Protein AF-A0A8J6HXN0-F1 (afdb_monomer_lite)

InterPro domains:
  IPR005018 DOMON domain [PF03351] (1-107)
  IPR005018 DOMON domain [PS50836] (1-107)
  IPR005018 DOMON domain [SM00664] (1-107)
  IPR045266 Copper-dependent monooxygenases, DOMON domain [cd09631] (1-123)
  IPR052126 Spindle_Organization_and_Thrombomodulin [PTHR24036] (1-308)

Organism: Tenebrio molitor (NCBI:txid7067)

Foldseek 3Di:
DKKFAACDQPFRHQALTWIWDWDDDPQDIDTWIWGANDQWWWAQQPNATHGTGGQVRRVFDGQKAWDHWDADPNDTDTDIDGDQDDPGPSDDHNDLDDKGWMWDFAADAAPVRTDADGLDTDPGTDIDRDNDPDDDDPDDDDPDDPPDPDQAFAAAEDDPQPAQEKEKAKEAQLHCNGVCRHQVGGHHRIAIQIVNGTPHHYDYDPPDHHHYQYQQADDSNDPPRWDQDWDWPPSHDPLNPDDPVVNVPIGTPDQWDADPVRDTDGPRTDWHKYWYADPPDDSSCSSVPPHSVSSSVRTDIDTDDPPPPPPDPPDD

pLDDT: mean 90.99, std 10.86, range [33.03, 98.12]

Structure (mmCIF, N/CA/C/O backbone):
data_AF-A0A8J6HXN0-F1
#
_entry.id   AF-A0A8J6HXN0-F1
#
loop_
_atom_site.group_PDB
_atom_site.id
_atom_site.type_symbol
_atom_site.label_atom_id
_atom_site.label_alt_id
_atom_site.label_comp_id
_atom_site.label_asym_id
_atom_site.label_entity_id
_atom_site.label_seq_id
_atom_site.pdbx_PDB_ins_code
_atom_site.Cartn_x
_atom_site.Cartn_y
_atom_site.Cartn_z
_atom_site.occupancy
_atom_site.B_iso_or_equiv
_atom_site.auth_seq_id
_atom_site.auth_comp_id
_atom_site.auth_asym_id
_atom_site.auth_atom_id
_atom_site.pdbx_PDB_model_num
ATOM 1 N N . MET A 1 1 ? 7.452 -9.059 -8.239 1.00 95.50 1 MET A N 1
ATOM 2 C CA . MET A 1 1 ? 8.533 -8.092 -8.530 1.00 95.50 1 MET A CA 1
ATOM 3 C C . MET A 1 1 ? 7.931 -6.992 -9.378 1.00 95.50 1 MET A C 1
ATOM 5 O O . MET A 1 1 ? 7.021 -7.289 -10.134 1.00 95.50 1 MET A O 1
ATOM 9 N N . ALA A 1 2 ? 8.393 -5.760 -9.232 1.00 97.62 2 ALA A N 1
ATOM 10 C CA . ALA A 1 2 ? 8.025 -4.651 -10.098 1.00 97.62 2 ALA A CA 1
ATOM 11 C C . ALA A 1 2 ? 9.293 -4.013 -10.669 1.00 97.62 2 ALA A C 1
ATOM 13 O O . ALA A 1 2 ? 10.293 -3.925 -9.949 1.00 97.62 2 ALA A O 1
ATOM 14 N N . PHE A 1 3 ? 9.252 -3.592 -11.928 1.00 97.31 3 PHE A N 1
ATOM 15 C CA . PHE A 1 3 ? 10.325 -2.870 -12.610 1.00 97.31 3 PHE A CA 1
ATOM 16 C C . PHE A 1 3 ? 9.718 -1.935 -13.655 1.00 97.31 3 PHE A C 1
ATOM 18 O O . PHE A 1 3 ? 8.762 -2.321 -14.320 1.00 97.31 3 PHE A O 1
ATOM 25 N N . GLY A 1 4 ? 10.284 -0.744 -13.825 1.00 96.31 4 GLY A N 1
ATOM 26 C CA . GLY A 1 4 ? 9.863 0.155 -14.894 1.00 96.31 4 GLY A CA 1
ATOM 27 C C . GLY A 1 4 ? 10.533 1.519 -14.851 1.00 96.31 4 GLY A C 1
ATOM 28 O O . GLY A 1 4 ? 11.522 1.723 -14.133 1.00 96.31 4 GLY A O 1
ATOM 29 N N . ILE A 1 5 ? 9.997 2.445 -15.643 1.00 96.50 5 ILE A N 1
ATOM 30 C CA . ILE A 1 5 ? 10.541 3.794 -15.793 1.00 96.50 5 ILE A CA 1
ATOM 31 C C . ILE A 1 5 ? 10.170 4.636 -14.574 1.00 96.50 5 ILE A C 1
ATOM 33 O O . ILE A 1 5 ? 9.059 4.580 -14.052 1.00 96.50 5 ILE A O 1
ATOM 37 N N . SER A 1 6 ? 11.134 5.414 -14.089 1.00 97.56 6 SER A N 1
ATOM 38 C CA . SER A 1 6 ? 10.914 6.361 -13.002 1.00 97.56 6 SER A CA 1
ATOM 39 C C . SER A 1 6 ? 9.827 7.384 -13.345 1.00 97.56 6 SER A C 1
ATOM 41 O O . SER A 1 6 ? 9.766 7.896 -14.456 1.00 97.56 6 SER A O 1
ATOM 43 N N . GLY A 1 7 ? 9.039 7.797 -12.354 1.00 96.94 7 GLY A N 1
ATOM 44 C CA . GLY A 1 7 ? 8.144 8.952 -12.491 1.00 96.94 7 GLY A CA 1
ATOM 45 C C . GLY A 1 7 ? 8.855 10.311 -12.504 1.00 96.94 7 GLY A C 1
ATOM 46 O O . GLY A 1 7 ? 8.210 11.349 -12.383 1.00 96.94 7 GLY A O 1
ATOM 47 N N . SER A 1 8 ? 10.187 10.325 -12.579 1.00 96.69 8 SER A N 1
ATOM 48 C CA . SER A 1 8 ? 11.012 11.526 -12.686 1.00 96.69 8 SER A CA 1
ATOM 49 C C . SER A 1 8 ? 12.198 11.279 -13.614 1.00 96.69 8 SER A C 1
ATOM 51 O O . SER A 1 8 ? 12.839 10.231 -13.564 1.00 96.69 8 SER A O 1
ATOM 53 N N . THR A 1 9 ? 12.534 12.288 -14.414 1.00 95.31 9 THR A N 1
ATOM 54 C CA . THR A 1 9 ? 13.706 12.295 -15.299 1.00 95.31 9 THR A CA 1
ATOM 55 C C . THR A 1 9 ? 15.009 12.667 -14.586 1.00 95.31 9 THR A C 1
ATOM 57 O O . THR A 1 9 ? 16.069 12.597 -15.199 1.00 95.31 9 THR A O 1
ATOM 60 N N . GLU A 1 10 ? 14.955 13.068 -13.312 1.00 96.56 10 GLU A N 1
ATOM 61 C CA . GLU A 1 10 ? 16.110 13.574 -12.549 1.00 96.56 10 GLU A CA 1
ATOM 62 C C . GLU A 1 10 ? 16.577 12.619 -11.441 1.00 96.56 10 GLU A C 1
ATOM 64 O O . GLU A 1 10 ? 17.698 12.743 -10.948 1.00 96.56 10 GLU A O 1
ATOM 69 N N . LYS A 1 11 ? 15.718 11.680 -11.029 1.00 97.25 11 LYS A N 1
ATOM 70 C CA . LYS A 1 11 ? 15.957 10.733 -9.931 1.00 97.25 11 LYS A CA 1
ATOM 71 C C . LYS A 1 11 ? 15.061 9.503 -10.058 1.00 97.25 11 LYS A C 1
ATOM 73 O O . LYS A 1 11 ? 14.045 9.548 -10.750 1.00 97.25 11 LYS A O 1
ATOM 78 N N . SER A 1 12 ? 15.375 8.423 -9.347 1.00 97.75 12 SER A N 1
ATOM 79 C CA . SER A 1 12 ? 14.494 7.255 -9.226 1.00 97.75 12 SER A CA 1
ATOM 80 C C . SER A 1 12 ? 13.313 7.573 -8.305 1.00 97.75 12 SER A C 1
ATOM 82 O O . SER A 1 12 ? 13.475 7.780 -7.102 1.00 97.75 12 SER A O 1
ATOM 84 N N . GLN A 1 13 ? 12.103 7.597 -8.862 1.00 97.12 13 GLN A N 1
ATOM 85 C CA . GLN A 1 13 ? 10.884 7.992 -8.168 1.00 97.12 13 GLN A CA 1
ATOM 86 C C . GLN A 1 13 ? 9.731 7.042 -8.490 1.00 97.12 13 GLN A C 1
ATOM 88 O O . GLN A 1 13 ? 9.408 6.805 -9.649 1.00 97.12 13 GLN A O 1
ATOM 93 N N . MET A 1 14 ? 9.087 6.528 -7.438 1.00 96.38 14 MET A N 1
ATOM 94 C CA . MET A 1 14 ? 7.928 5.642 -7.568 1.00 96.38 14 MET A CA 1
ATOM 95 C C . MET A 1 14 ? 6.664 6.383 -8.016 1.00 96.38 14 MET A C 1
ATOM 97 O O . MET A 1 14 ? 5.932 5.894 -8.865 1.00 96.38 14 MET A O 1
ATOM 101 N N . LEU A 1 15 ? 6.381 7.555 -7.452 1.00 97.19 15 LEU A N 1
ATOM 102 C CA . LEU A 1 15 ? 5.214 8.335 -7.859 1.00 97.19 15 LEU A CA 1
ATOM 103 C C . LEU A 1 15 ? 5.374 8.822 -9.306 1.00 97.19 15 LEU A C 1
ATOM 105 O O . LEU A 1 15 ? 6.384 9.455 -9.613 1.00 97.19 15 LEU A O 1
ATOM 109 N N . GLY A 1 16 ? 4.369 8.561 -10.143 1.00 96.38 16 GLY A N 1
ATOM 110 C CA . GLY A 1 16 ? 4.343 8.885 -11.571 1.00 96.38 16 GLY A CA 1
ATOM 111 C C . GLY A 1 16 ? 5.021 7.846 -12.468 1.00 96.38 16 GLY A C 1
ATOM 112 O O . GLY A 1 16 ? 5.207 8.112 -13.650 1.00 96.38 16 GLY A O 1
ATOM 113 N N . SER A 1 17 ? 5.453 6.711 -11.914 1.00 97.00 17 SER A N 1
ATOM 114 C CA . SER A 1 17 ? 6.111 5.653 -12.689 1.00 97.00 17 SER A CA 1
ATOM 115 C C . SER A 1 17 ? 5.126 4.800 -13.486 1.00 97.00 17 SER A C 1
ATOM 117 O O . SER A 1 17 ? 3.978 4.614 -13.080 1.00 97.00 17 SER A O 1
ATOM 119 N N . ASP A 1 18 ? 5.639 4.259 -14.587 1.00 96.25 18 ASP A N 1
ATOM 120 C CA . ASP A 1 18 ? 5.054 3.190 -15.399 1.00 96.25 18 ASP A CA 1
ATOM 121 C C . ASP A 1 18 ? 5.884 1.930 -15.115 1.00 96.25 18 ASP A C 1
ATOM 123 O O . ASP A 1 18 ? 7.110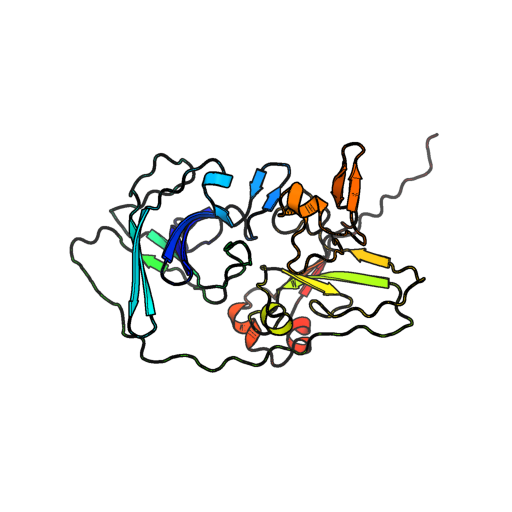 1.930 -15.302 1.00 96.25 18 ASP A O 1
ATOM 127 N N . VAL A 1 19 ? 5.245 0.895 -14.565 1.00 97.06 19 VAL A N 1
ATOM 128 C CA . VAL A 1 19 ? 5.915 -0.325 -14.117 1.00 97.06 19 VAL A CA 1
ATOM 129 C C . VAL A 1 19 ? 5.202 -1.589 -14.552 1.00 97.06 19 VAL A C 1
ATOM 131 O O . VAL A 1 19 ? 4.001 -1.753 -14.386 1.00 97.06 19 VAL A O 1
ATOM 134 N N . THR A 1 20 ? 5.991 -2.589 -14.925 1.00 97.56 20 THR A N 1
ATOM 135 C CA . THR A 1 20 ? 5.505 -3.959 -15.030 1.00 97.56 20 THR A CA 1
ATOM 136 C C . THR A 1 20 ? 5.569 -4.638 -13.667 1.00 97.56 20 THR A C 1
ATOM 138 O O . THR A 1 20 ? 6.633 -4.709 -13.039 1.00 97.56 20 THR A O 1
ATOM 141 N N . VAL A 1 21 ? 4.456 -5.223 -13.225 1.00 97.81 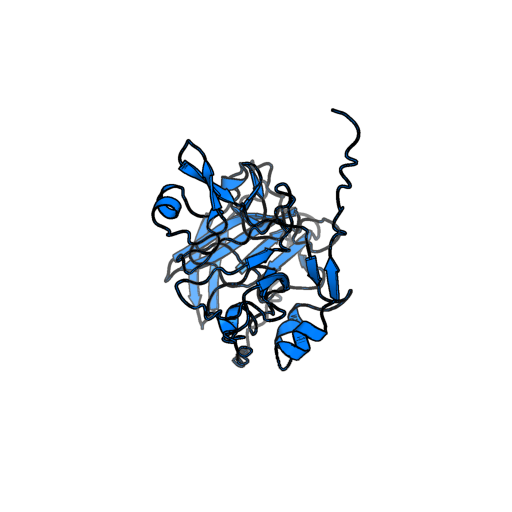21 VAL A N 1
ATOM 142 C CA . VAL A 1 21 ? 4.401 -6.126 -12.068 1.00 97.81 21 VAL A CA 1
ATOM 143 C C . VAL A 1 21 ? 4.410 -7.570 -12.559 1.00 97.81 21 VAL A C 1
ATOM 145 O O . VAL A 1 21 ? 3.467 -8.039 -13.194 1.00 97.81 21 VAL A O 1
ATOM 148 N N . ALA A 1 22 ? 5.478 -8.295 -12.226 1.00 97.31 22 ALA A N 1
ATOM 149 C CA . ALA A 1 22 ? 5.696 -9.676 -12.633 1.00 97.31 22 ALA A CA 1
ATOM 150 C C . ALA A 1 22 ? 5.729 -10.651 -11.447 1.00 97.31 22 ALA A C 1
ATOM 152 O O . ALA A 1 22 ? 6.353 -10.390 -10.406 1.00 97.31 22 ALA A O 1
ATOM 153 N N . TYR A 1 23 ? 5.075 -11.801 -11.602 1.00 96.19 23 TYR A N 1
ATOM 154 C CA . TYR A 1 23 ? 5.026 -12.865 -10.597 1.00 96.19 23 TYR A CA 1
ATOM 155 C C . TYR A 1 23 ? 4.732 -14.236 -11.219 1.00 96.19 23 TYR A C 1
ATOM 157 O O . TYR A 1 23 ? 4.282 -14.335 -12.358 1.00 96.19 23 TYR A O 1
ATOM 165 N N . LEU A 1 24 ? 4.997 -15.301 -10.457 1.00 94.44 24 LEU A N 1
ATOM 166 C CA . LEU A 1 24 ? 4.580 -16.662 -10.794 1.00 94.44 24 LEU A CA 1
ATOM 167 C C . LEU A 1 24 ? 3.370 -17.065 -9.947 1.00 94.44 24 LEU A C 1
ATOM 169 O O . LEU A 1 24 ? 3.357 -16.818 -8.739 1.00 94.44 24 LEU A O 1
ATOM 173 N N . ASP A 1 25 ? 2.408 -17.748 -10.563 1.00 92.00 25 ASP A N 1
ATOM 174 C CA . ASP A 1 25 ? 1.363 -18.507 -9.874 1.00 92.00 25 ASP A CA 1
ATOM 175 C C . ASP A 1 25 ? 1.420 -19.971 -10.330 1.00 92.00 25 ASP A C 1
ATOM 177 O O . ASP A 1 25 ? 1.088 -20.317 -11.470 1.00 92.00 25 ASP A O 1
ATOM 181 N N . GLY A 1 26 ? 1.948 -20.836 -9.462 1.00 89.50 26 GLY A N 1
ATOM 182 C CA . GLY A 1 26 ? 2.377 -22.179 -9.851 1.00 89.50 26 GLY A CA 1
ATOM 183 C C . GLY A 1 26 ? 3.462 -22.121 -10.932 1.00 89.50 26 GLY A C 1
ATOM 184 O O . GLY A 1 26 ? 4.561 -21.630 -10.684 1.00 89.50 26 GLY A O 1
ATOM 185 N N . TYR A 1 27 ? 3.143 -22.614 -12.132 1.00 89.00 27 TYR A N 1
ATOM 186 C CA . TYR A 1 27 ? 4.028 -22.583 -13.308 1.00 89.00 27 TYR A CA 1
ATOM 187 C C . TYR A 1 27 ? 3.702 -21.451 -14.290 1.00 89.00 27 TYR A C 1
ATOM 189 O O . TYR A 1 27 ? 4.408 -21.274 -15.280 1.00 89.00 27 TYR A O 1
ATOM 197 N N . ARG A 1 28 ? 2.615 -20.706 -14.062 1.00 93.88 28 ARG A N 1
ATOM 198 C CA . ARG A 1 28 ? 2.202 -19.619 -14.952 1.00 93.88 28 ARG A CA 1
ATOM 199 C C . ARG A 1 28 ? 2.915 -18.339 -14.549 1.00 93.88 28 ARG A C 1
ATOM 201 O O . ARG A 1 28 ? 2.875 -17.959 -13.381 1.00 93.88 28 ARG A O 1
ATOM 208 N N . GLY A 1 29 ? 3.547 -17.682 -15.515 1.00 95.62 29 GLY A N 1
ATOM 209 C CA . GLY A 1 29 ? 4.076 -16.337 -15.334 1.00 95.62 29 GLY A CA 1
ATOM 210 C C . GLY A 1 29 ? 3.064 -15.280 -15.721 1.00 95.62 29 GLY A C 1
ATOM 211 O O . GLY A 1 29 ? 2.291 -15.457 -16.661 1.00 95.62 29 GLY A O 1
ATOM 212 N N . PHE A 1 30 ? 3.114 -14.181 -14.987 1.00 96.94 30 PHE A N 1
ATOM 213 C CA . PHE A 1 30 ? 2.347 -12.974 -15.225 1.00 96.94 30 PHE A CA 1
ATOM 214 C C . PHE A 1 30 ? 3.318 -11.803 -15.276 1.00 96.94 30 PHE A C 1
ATOM 216 O O . PHE A 1 30 ? 4.297 -11.774 -14.526 1.00 96.94 30 PHE A O 1
ATOM 223 N N . ALA A 1 31 ? 3.037 -10.860 -16.163 1.00 97.50 31 ALA A N 1
ATOM 224 C CA . ALA A 1 31 ? 3.722 -9.587 -16.296 1.00 97.50 31 ALA A CA 1
ATOM 225 C C . ALA A 1 31 ? 2.666 -8.606 -16.801 1.00 97.50 31 ALA A C 1
ATOM 227 O O . ALA A 1 31 ? 2.297 -8.681 -17.968 1.00 97.50 31 ALA A O 1
ATOM 228 N N . SER A 1 32 ? 2.133 -7.791 -15.897 1.00 96.75 32 SER A N 1
ATOM 229 C CA . SER A 1 32 ? 1.049 -6.853 -16.198 1.00 96.75 32 SER A CA 1
ATOM 230 C C . SER A 1 32 ? 1.507 -5.427 -15.990 1.00 96.75 32 SER A C 1
ATOM 232 O O . SER A 1 32 ? 2.320 -5.167 -15.099 1.00 96.75 32 SER A O 1
ATOM 234 N N . ASP A 1 33 ? 0.973 -4.536 -16.812 1.00 96.25 33 ASP A N 1
ATOM 235 C CA . ASP A 1 33 ? 1.283 -3.110 -16.799 1.00 96.25 33 ASP A CA 1
ATOM 236 C C . ASP A 1 33 ? 0.514 -2.345 -15.721 1.00 96.25 33 ASP A C 1
ATOM 238 O O . ASP A 1 33 ? -0.665 -2.619 -15.454 1.00 96.25 33 ASP A O 1
ATOM 242 N N . TYR A 1 34 ? 1.226 -1.457 -15.030 1.00 97.31 34 TYR A N 1
ATOM 243 C CA . TYR A 1 34 ? 0.720 -0.680 -13.908 1.00 97.31 34 TYR A CA 1
ATOM 244 C C . TYR A 1 34 ? 1.228 0.763 -13.941 1.00 97.31 34 TYR A C 1
ATOM 246 O O . TYR A 1 34 ? 2.432 1.024 -13.907 1.00 97.31 34 TYR A O 1
ATOM 254 N N . ASN A 1 35 ? 0.297 1.694 -13.771 1.00 95.88 35 ASN A N 1
ATOM 255 C CA . ASN A 1 35 ? 0.559 3.100 -13.524 1.00 95.88 35 ASN A CA 1
ATOM 256 C C . ASN A 1 35 ? 0.530 3.420 -12.020 1.00 95.88 35 ASN A C 1
ATOM 258 O O . ASN A 1 35 ? -0.360 2.990 -11.270 1.00 95.88 35 ASN A O 1
ATOM 262 N N . VAL A 1 36 ? 1.493 4.222 -11.562 1.00 96.75 36 VAL A N 1
ATOM 263 C CA . VAL A 1 36 ? 1.605 4.648 -10.164 1.00 96.75 36 VAL A CA 1
ATOM 264 C C . VAL A 1 36 ? 1.212 6.113 -9.996 1.00 96.75 36 VAL A C 1
ATOM 266 O O . VAL A 1 36 ? 2.035 7.024 -10.067 1.00 96.75 36 VAL A O 1
ATOM 269 N N . THR A 1 37 ? -0.051 6.346 -9.651 1.00 95.44 37 THR A N 1
ATOM 270 C CA . THR A 1 37 ? -0.622 7.694 -9.467 1.00 95.44 37 THR A CA 1
ATOM 271 C C . THR A 1 37 ? -0.654 8.165 -8.009 1.00 95.44 37 THR A C 1
ATOM 273 O O . THR A 1 37 ? -0.849 9.353 -7.752 1.00 95.44 37 THR A O 1
ATOM 276 N N . ALA A 1 38 ? -0.470 7.256 -7.044 1.00 95.56 38 ALA A N 1
ATOM 277 C CA . ALA A 1 38 ? -0.346 7.555 -5.613 1.00 95.56 38 ALA A CA 1
ATOM 278 C C . ALA A 1 38 ? 0.393 6.423 -4.869 1.00 95.56 38 ALA A C 1
ATOM 280 O O . ALA A 1 38 ? 0.457 5.290 -5.349 1.00 95.56 38 ALA A O 1
ATOM 281 N N . LEU A 1 39 ? 0.928 6.699 -3.674 1.00 94.69 39 LEU A N 1
ATOM 282 C CA . LEU A 1 39 ? 1.727 5.751 -2.875 1.00 94.69 39 LEU A CA 1
ATOM 283 C C . LEU A 1 39 ? 0.866 4.840 -1.978 1.00 94.69 39 LEU A C 1
ATOM 285 O O . LEU A 1 39 ? 1.108 4.671 -0.778 1.00 94.69 39 LEU A O 1
ATOM 289 N N . THR A 1 40 ? -0.153 4.235 -2.580 1.00 93.94 40 THR A N 1
ATOM 290 C CA . THR A 1 40 ? -1.139 3.354 -1.941 1.00 93.94 40 THR A CA 1
ATOM 291 C C . THR A 1 40 ? -1.552 2.249 -2.926 1.00 93.94 40 THR A C 1
ATOM 293 O O . THR A 1 40 ? -1.419 2.460 -4.136 1.00 93.94 40 THR A O 1
ATOM 296 N N . PRO A 1 41 ? -2.024 1.067 -2.477 1.00 94.06 41 PRO A N 1
ATOM 297 C CA . PRO A 1 41 ? -2.634 0.088 -3.382 1.00 94.06 41 PRO A CA 1
ATOM 298 C C . PRO A 1 41 ? -3.766 0.707 -4.212 1.00 94.06 41 PRO A C 1
ATOM 300 O O . PRO A 1 41 ? -4.330 1.724 -3.813 1.00 94.06 41 PRO A O 1
ATOM 303 N N . CYS A 1 42 ? -4.121 0.097 -5.344 1.00 94.50 42 CYS A N 1
ATOM 304 C CA . CYS A 1 42 ? -5.186 0.631 -6.188 1.00 94.50 42 CYS A CA 1
ATOM 305 C C . CYS A 1 42 ? -6.512 0.762 -5.417 1.00 94.50 42 CYS A C 1
ATOM 307 O O . CYS A 1 42 ? -7.049 -0.216 -4.888 1.00 94.50 42 CYS A O 1
ATOM 309 N N . VAL A 1 43 ? -7.040 1.984 -5.351 1.00 92.69 43 VAL A N 1
ATOM 310 C CA . VAL A 1 43 ? -8.283 2.327 -4.651 1.00 92.69 43 VAL A CA 1
ATOM 311 C C . VAL A 1 43 ? -9.143 3.251 -5.503 1.00 92.69 43 VAL A C 1
ATOM 313 O O . VAL A 1 43 ? -8.642 4.002 -6.340 1.00 92.69 43 VAL A O 1
ATOM 316 N N . ARG A 1 44 ? -10.459 3.232 -5.267 1.00 92.06 44 ARG A N 1
ATOM 317 C CA . ARG A 1 44 ? -11.399 4.123 -5.951 1.00 92.06 44 ARG A CA 1
ATOM 318 C C . ARG A 1 44 ? -11.611 5.406 -5.149 1.00 92.06 44 ARG A C 1
ATOM 320 O O . ARG A 1 44 ? -12.293 5.406 -4.129 1.00 92.06 44 ARG A O 1
ATOM 327 N N . VAL A 1 45 ? -11.098 6.517 -5.659 1.00 91.56 45 VAL A N 1
ATOM 328 C CA . VAL A 1 45 ? -11.276 7.867 -5.118 1.00 91.56 45 VAL A CA 1
ATOM 329 C C . VAL A 1 45 ? -12.333 8.586 -5.947 1.00 91.56 45 VAL A C 1
ATOM 331 O O . VAL A 1 45 ? -12.094 8.949 -7.095 1.00 91.56 45 VAL A O 1
ATOM 334 N N . LEU A 1 46 ? -13.529 8.763 -5.379 1.00 88.56 46 LEU A N 1
ATOM 335 C CA . LEU A 1 46 ? -14.651 9.477 -6.014 1.00 88.56 46 LEU A CA 1
ATOM 336 C C . LEU A 1 46 ? -14.982 9.008 -7.444 1.00 88.56 46 LEU A C 1
ATOM 338 O O . LEU A 1 46 ? -15.343 9.798 -8.310 1.00 88.56 46 LEU A O 1
ATOM 342 N N . GLY A 1 47 ? -14.882 7.699 -7.680 1.00 88.31 47 GLY A N 1
ATOM 343 C CA . GLY A 1 47 ? -15.192 7.082 -8.973 1.00 88.31 47 GLY A CA 1
ATOM 344 C C . GLY A 1 47 ? -13.998 6.932 -9.915 1.00 88.31 47 GLY A C 1
ATOM 345 O O . GLY A 1 47 ? -14.158 6.315 -10.959 1.00 88.31 47 GLY A O 1
ATOM 346 N N . GLN A 1 48 ? -12.816 7.421 -9.540 1.00 92.69 48 GLN A N 1
ATOM 347 C CA . GLN A 1 48 ? -11.579 7.246 -10.301 1.00 92.69 48 GLN A CA 1
ATOM 348 C C . GLN A 1 48 ? -10.614 6.327 -9.558 1.00 92.69 48 GLN A C 1
ATOM 350 O O . GLN A 1 48 ? -10.506 6.403 -8.334 1.00 92.69 48 GLN A O 1
ATOM 355 N N . TYR A 1 49 ? -9.901 5.474 -10.284 1.00 95.12 49 TYR A N 1
ATOM 356 C CA . TYR A 1 49 ? -8.840 4.663 -9.701 1.00 95.12 49 TYR A CA 1
ATOM 357 C C . TYR A 1 49 ? -7.588 5.512 -9.467 1.00 95.12 49 TYR A C 1
ATOM 359 O O . TYR A 1 49 ? -7.186 6.297 -10.324 1.00 95.12 49 TYR A O 1
ATOM 367 N N . LYS A 1 50 ? -7.003 5.385 -8.274 1.00 95.62 50 LYS A N 1
ATOM 368 C CA . LYS A 1 50 ? -5.742 6.019 -7.874 1.00 95.62 50 LYS A CA 1
ATOM 369 C C . LYS A 1 50 ? -4.897 5.040 -7.066 1.00 95.62 50 LYS A C 1
ATOM 371 O O . LYS A 1 50 ? -5.440 4.156 -6.407 1.00 95.62 50 LYS A O 1
ATOM 376 N N . GLY A 1 51 ? -3.583 5.238 -7.065 1.00 95.44 51 GLY A N 1
ATOM 377 C CA . GLY A 1 51 ? -2.628 4.345 -6.407 1.00 95.44 51 GLY A CA 1
ATOM 378 C C . GLY A 1 51 ? -1.741 3.626 -7.412 1.00 95.44 51 GLY A C 1
ATOM 379 O O . GLY A 1 51 ? -1.472 4.150 -8.490 1.00 95.44 51 GLY A O 1
ATOM 380 N N . VAL A 1 52 ? -1.294 2.431 -7.039 1.00 97.00 52 VAL A N 1
ATOM 381 C CA . VAL A 1 52 ? -0.597 1.481 -7.917 1.00 97.00 52 VAL A CA 1
ATOM 382 C C . VAL A 1 52 ? -1.652 0.622 -8.611 1.00 97.00 52 VAL A C 1
ATOM 384 O O . VAL A 1 52 ? -2.103 -0.374 -8.042 1.00 97.00 52 VAL A O 1
ATOM 387 N N . CYS A 1 53 ? -2.087 1.036 -9.797 1.00 96.31 53 CYS A N 1
ATOM 388 C CA . CYS A 1 53 ? -3.227 0.458 -10.510 1.00 96.31 53 CYS A CA 1
ATOM 389 C C . CYS A 1 53 ? -2.797 -0.175 -11.826 1.00 96.31 53 CYS A C 1
ATOM 391 O O . CYS A 1 53 ? -1.892 0.336 -12.466 1.00 96.31 53 CYS A O 1
ATOM 393 N N . LYS A 1 54 ? -3.475 -1.251 -12.237 1.00 96.69 54 LYS A N 1
ATOM 394 C CA . LYS A 1 54 ? -3.357 -1.760 -13.609 1.00 96.69 54 LYS A CA 1
ATOM 395 C C . LYS A 1 54 ? -3.794 -0.682 -14.595 1.00 96.69 54 LYS A C 1
ATOM 397 O O . LYS A 1 54 ? -4.763 0.025 -14.300 1.00 96.69 54 LYS A O 1
ATOM 402 N N . ASP A 1 55 ? -3.171 -0.624 -15.763 1.00 94.75 55 ASP A N 1
ATOM 403 C CA . ASP A 1 55 ? -3.450 0.439 -16.741 1.00 94.75 55 ASP A CA 1
ATOM 404 C C . ASP A 1 55 ? -4.897 0.433 -17.227 1.00 94.75 55 ASP A C 1
ATOM 406 O O . ASP A 1 55 ? -5.549 1.478 -17.268 1.00 94.75 55 ASP A O 1
ATOM 410 N N . GLU A 1 56 ? -5.474 -0.753 -17.419 1.00 94.19 56 GLU A N 1
ATOM 411 C CA . GLU A 1 56 ? -6.889 -0.931 -17.770 1.00 94.19 56 GLU A CA 1
ATOM 412 C C . GLU A 1 56 ? -7.855 -0.228 -16.795 1.00 94.19 56 GLU A C 1
ATOM 414 O O . GLU A 1 56 ? -8.929 0.229 -17.191 1.00 94.19 56 GLU A O 1
ATOM 419 N N . LEU A 1 57 ? -7.488 -0.105 -15.512 1.00 93.75 57 LEU A N 1
ATOM 420 C CA . LEU A 1 57 ? -8.322 0.551 -14.498 1.00 93.75 57 LEU A CA 1
ATOM 421 C C . LEU A 1 57 ? -8.228 2.080 -14.550 1.00 93.75 57 LEU A C 1
ATOM 423 O O . LEU A 1 57 ? -9.124 2.766 -14.056 1.00 93.75 57 LEU A O 1
ATOM 427 N N . VAL A 1 58 ? -7.162 2.624 -15.135 1.00 92.31 58 VAL A N 1
ATOM 428 C CA . VAL A 1 58 ? -6.936 4.071 -15.271 1.00 92.31 58 VAL A CA 1
ATOM 429 C C . VAL A 1 58 ? -7.159 4.575 -16.701 1.00 92.31 58 VAL A C 1
ATOM 431 O O . VAL A 1 58 ? -6.866 5.730 -16.996 1.00 92.31 58 VAL A O 1
ATOM 434 N N . GLY A 1 59 ? -7.771 3.749 -17.557 1.00 88.75 59 GLY A N 1
ATOM 435 C CA . GLY A 1 59 ? -8.138 4.097 -18.934 1.00 88.75 59 GLY A CA 1
ATOM 436 C C . GLY A 1 59 ? -7.075 3.762 -19.982 1.00 88.75 59 GLY A C 1
ATOM 437 O O . GLY A 1 59 ? -7.238 4.148 -21.138 1.00 88.75 59 GLY A O 1
ATOM 438 N N . GLY A 1 60 ? -6.025 3.057 -19.569 1.00 91.44 60 GLY A N 1
ATOM 439 C CA . GLY A 1 60 ? -4.957 2.538 -20.407 1.00 91.44 60 GLY A CA 1
ATOM 440 C C . GLY A 1 60 ? -5.188 1.101 -20.887 1.00 91.44 60 GLY A C 1
ATOM 441 O O . GLY A 1 60 ? -6.309 0.582 -20.848 1.00 91.44 60 GLY A O 1
ATOM 442 N N . GLN A 1 61 ? -4.128 0.448 -21.353 1.00 92.31 61 GLN A N 1
ATOM 443 C CA . GLN A 1 61 ? -4.105 -0.928 -21.852 1.00 92.31 61 GLN A CA 1
ATOM 444 C C . GLN A 1 61 ? -2.883 -1.662 -21.302 1.00 92.31 61 GLN A C 1
ATOM 446 O O . GLN A 1 61 ? -1.803 -1.095 -21.250 1.00 92.31 61 GLN A O 1
ATOM 451 N N . ASP A 1 62 ? -3.020 -2.948 -20.968 1.00 93.25 62 ASP A N 1
ATOM 452 C CA . ASP A 1 62 ? -1.851 -3.762 -20.609 1.00 93.25 62 ASP A CA 1
ATOM 453 C C . ASP A 1 62 ? -0.941 -3.931 -21.842 1.00 93.25 62 ASP A C 1
ATOM 455 O O . ASP A 1 62 ? -1.246 -4.701 -22.761 1.00 93.25 62 ASP A O 1
ATOM 459 N N . SER A 1 63 ? 0.166 -3.180 -21.892 1.00 89.88 63 SER A N 1
ATOM 460 C CA . SER A 1 63 ? 1.093 -3.183 -23.032 1.00 89.88 63 SER A CA 1
ATOM 461 C C . SER A 1 63 ? 2.104 -4.341 -22.982 1.00 89.88 63 SER A C 1
ATOM 463 O O . SER A 1 63 ? 2.871 -4.565 -23.932 1.00 89.88 63 SER A O 1
ATOM 465 N N . ASN A 1 64 ? 2.086 -5.125 -21.899 1.00 94.62 64 ASN A N 1
ATOM 466 C CA . ASN A 1 64 ? 2.998 -6.235 -21.681 1.00 94.62 64 ASN A CA 1
ATOM 467 C C . ASN A 1 64 ? 2.470 -7.536 -22.300 1.00 94.62 64 ASN A C 1
ATOM 469 O O . ASN A 1 64 ? 1.311 -7.923 -22.178 1.00 94.62 64 ASN A O 1
ATOM 473 N N . GLN A 1 65 ? 3.363 -8.274 -22.953 1.00 94.38 65 GLN A N 1
ATOM 474 C CA . GLN A 1 65 ? 3.075 -9.582 -23.531 1.00 94.38 65 GLN A CA 1
ATOM 475 C C . GLN A 1 65 ? 3.998 -10.625 -22.912 1.00 94.38 65 GLN A C 1
ATOM 477 O O . GLN A 1 65 ? 5.209 -10.633 -23.154 1.00 94.38 65 GLN A O 1
ATOM 482 N N . MET A 1 66 ? 3.418 -11.528 -22.122 1.00 95.25 66 MET A N 1
ATOM 483 C CA . MET A 1 66 ? 4.149 -12.633 -21.505 1.00 95.25 66 MET A CA 1
ATOM 484 C C . MET A 1 66 ? 4.767 -13.536 -22.584 1.00 95.25 66 MET A C 1
ATOM 486 O O . MET A 1 66 ? 4.084 -13.939 -23.526 1.00 95.25 66 MET A O 1
ATOM 490 N N . HIS A 1 67 ? 6.049 -13.874 -22.439 1.00 95.00 67 HIS A N 1
ATOM 491 C CA . HIS A 1 67 ? 6.758 -14.781 -23.335 1.00 95.00 67 HIS A CA 1
ATOM 492 C C . HIS A 1 67 ? 7.049 -16.142 -22.688 1.00 95.00 67 HIS A C 1
ATOM 494 O O . HIS A 1 67 ? 6.482 -17.151 -23.106 1.00 95.00 67 HIS A O 1
ATOM 500 N N . THR A 1 68 ? 7.893 -16.192 -21.654 1.00 95.62 68 THR A N 1
ATOM 501 C CA . THR A 1 68 ? 8.236 -17.433 -20.941 1.00 95.62 68 THR A CA 1
ATOM 502 C C . THR A 1 68 ? 8.286 -17.222 -19.433 1.00 95.62 68 THR A C 1
ATOM 504 O O . THR A 1 68 ? 8.553 -16.132 -18.931 1.00 95.62 68 THR A O 1
ATOM 507 N N . ALA A 1 69 ? 8.026 -18.301 -18.702 1.00 96.19 69 ALA A N 1
ATOM 508 C CA . ALA A 1 69 ? 8.097 -18.338 -17.255 1.00 96.19 69 ALA A CA 1
ATOM 509 C C . ALA A 1 69 ? 8.726 -19.664 -16.840 1.00 96.19 69 ALA A C 1
ATOM 511 O O . ALA A 1 69 ? 8.235 -20.732 -17.207 1.00 96.19 69 ALA A O 1
ATOM 512 N N . SER A 1 70 ? 9.830 -19.605 -16.111 1.00 94.38 70 SER A N 1
ATOM 513 C CA . SER A 1 70 ? 10.541 -20.793 -15.657 1.00 94.38 70 SER A CA 1
ATOM 514 C C . SER A 1 70 ? 11.104 -20.587 -14.260 1.00 94.38 70 SER A C 1
ATOM 516 O O . SER A 1 70 ? 11.201 -19.471 -13.742 1.00 94.38 70 SER A O 1
ATOM 518 N N . ARG A 1 71 ? 11.455 -21.701 -13.625 1.00 91.00 71 ARG A N 1
ATOM 519 C CA . ARG A 1 71 ? 12.196 -21.700 -12.374 1.00 91.00 71 ARG A CA 1
ATOM 520 C C . ARG A 1 71 ? 13.443 -22.540 -12.560 1.00 91.00 71 ARG A C 1
ATOM 522 O O . ARG A 1 71 ? 13.328 -23.735 -12.813 1.00 91.00 71 ARG A O 1
ATOM 529 N N . ASP A 1 72 ? 14.602 -21.916 -12.415 1.00 89.25 72 ASP A N 1
ATOM 530 C CA . ASP A 1 72 ? 15.897 -22.576 -12.530 1.00 89.25 72 ASP A CA 1
ATOM 531 C C . ASP A 1 72 ? 16.744 -22.287 -11.291 1.00 89.25 72 ASP A C 1
ATOM 533 O O . ASP A 1 72 ? 16.831 -21.144 -10.846 1.00 89.25 72 ASP A O 1
ATOM 537 N N . ASN A 1 73 ? 17.323 -23.329 -10.692 1.00 86.00 73 ASN A N 1
ATOM 538 C CA . ASN A 1 73 ? 18.181 -23.222 -9.504 1.00 86.00 73 ASN A CA 1
ATOM 539 C C . ASN A 1 73 ? 17.591 -22.362 -8.364 1.00 86.00 73 ASN A C 1
ATOM 541 O O . ASN A 1 73 ? 18.288 -21.621 -7.675 1.00 86.00 73 ASN A O 1
ATOM 545 N N . GLY A 1 74 ? 16.270 -22.444 -8.167 1.00 84.31 74 GLY A N 1
ATOM 546 C CA . GLY A 1 74 ? 15.549 -21.677 -7.147 1.00 84.31 74 GLY A CA 1
ATOM 547 C C . GLY A 1 74 ? 15.190 -20.239 -7.541 1.00 84.31 74 GLY A C 1
ATOM 548 O O . GLY A 1 74 ? 14.426 -19.611 -6.807 1.00 84.31 74 GLY A O 1
ATOM 549 N N . ILE A 1 75 ? 15.644 -19.756 -8.699 1.00 87.19 75 ILE A N 1
ATOM 550 C CA . ILE A 1 75 ? 15.380 -18.423 -9.249 1.00 87.19 75 ILE A CA 1
ATOM 551 C C . ILE A 1 75 ? 14.179 -18.491 -10.189 1.00 87.19 75 ILE A C 1
ATOM 553 O O . ILE A 1 75 ? 14.106 -19.346 -11.068 1.00 87.19 75 ILE A O 1
ATOM 557 N N . ASN A 1 76 ? 13.235 -17.570 -10.011 1.00 91.00 76 ASN A N 1
ATOM 558 C CA . ASN A 1 76 ? 12.120 -17.401 -10.935 1.00 91.00 76 ASN A CA 1
ATOM 559 C C . ASN A 1 76 ? 12.552 -16.474 -12.073 1.00 91.00 76 ASN A C 1
ATOM 561 O O . ASN A 1 76 ? 13.011 -15.361 -11.813 1.00 91.00 76 ASN A O 1
ATOM 565 N N . ILE A 1 77 ? 12.380 -16.924 -13.312 1.00 92.88 77 ILE A N 1
ATOM 566 C CA . ILE A 1 77 ? 12.730 -16.187 -14.524 1.00 92.88 77 ILE A CA 1
ATOM 567 C C . ILE A 1 77 ? 11.436 -15.950 -15.298 1.00 92.88 77 ILE A C 1
ATOM 569 O O . ILE A 1 77 ? 10.739 -16.896 -15.662 1.00 92.88 77 ILE A O 1
ATOM 573 N N . ILE A 1 78 ? 11.101 -14.681 -15.519 1.00 96.06 78 ILE A N 1
ATOM 574 C CA . ILE A 1 78 ? 9.936 -14.265 -16.300 1.00 96.06 78 ILE A CA 1
ATOM 575 C C . ILE A 1 78 ? 10.453 -13.396 -17.437 1.00 96.06 78 ILE A C 1
ATOM 577 O O . ILE A 1 78 ? 11.112 -12.384 -17.200 1.00 96.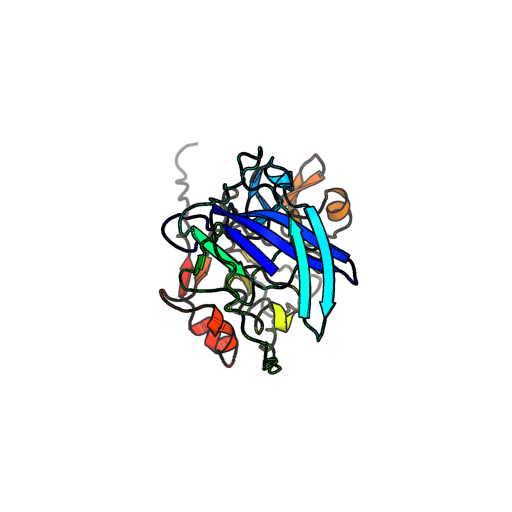06 78 ILE A O 1
ATOM 581 N N . THR A 1 79 ? 10.158 -13.799 -18.664 1.00 95.81 79 THR A N 1
ATOM 582 C CA . THR A 1 79 ? 10.463 -13.039 -19.871 1.00 95.81 79 THR A CA 1
ATOM 583 C C . THR A 1 79 ? 9.155 -12.558 -20.467 1.00 95.81 79 THR A C 1
ATOM 585 O O . THR A 1 79 ? 8.233 -13.341 -20.691 1.00 95.81 79 THR A O 1
ATOM 588 N N . PHE A 1 80 ? 9.078 -11.267 -20.743 1.00 96.44 80 PHE A N 1
ATOM 589 C CA . PHE A 1 80 ? 7.958 -10.627 -21.417 1.00 96.44 80 PHE A CA 1
ATOM 590 C C . PHE A 1 80 ? 8.509 -9.607 -22.412 1.00 96.44 80 PHE A C 1
ATOM 592 O O . PHE A 1 80 ? 9.698 -9.280 -22.387 1.00 96.44 80 PHE A O 1
ATOM 599 N N . ARG A 1 81 ? 7.656 -9.131 -23.313 1.00 95.06 81 ARG A N 1
ATOM 600 C CA . ARG A 1 81 ? 7.978 -8.065 -24.264 1.00 95.06 81 ARG A CA 1
ATOM 601 C C . ARG A 1 81 ? 6.935 -6.960 -24.166 1.00 95.06 81 ARG A C 1
ATOM 603 O O . ARG A 1 81 ? 5.769 -7.260 -23.930 1.00 95.06 81 ARG A O 1
ATOM 610 N N . ARG A 1 82 ? 7.345 -5.720 -24.414 1.00 93.56 82 ARG A N 1
ATOM 611 C CA . ARG A 1 82 ? 6.456 -4.570 -24.615 1.00 93.56 82 ARG A CA 1
ATOM 612 C C . ARG A 1 82 ? 6.964 -3.709 -25.764 1.00 93.56 82 ARG A C 1
ATOM 614 O O . ARG A 1 82 ? 8.112 -3.861 -26.192 1.00 93.56 82 ARG A O 1
ATOM 621 N N . SER A 1 83 ? 6.110 -2.832 -26.272 1.00 92.19 83 SER A N 1
ATOM 622 C CA . SER A 1 83 ? 6.504 -1.826 -27.261 1.00 92.19 83 SER A CA 1
ATOM 623 C C . SER A 1 83 ? 7.360 -0.742 -26.603 1.00 92.19 83 SER A C 1
ATOM 625 O O . SER A 1 83 ? 7.109 -0.372 -25.462 1.00 92.19 83 SER A O 1
ATOM 627 N N . LEU A 1 84 ? 8.353 -0.205 -27.322 1.00 92.62 84 LEU A N 1
ATOM 628 C CA . LEU A 1 84 ? 9.161 0.918 -26.817 1.00 92.62 84 LEU A CA 1
ATOM 629 C C . LEU A 1 84 ? 8.347 2.211 -26.708 1.00 92.62 84 LEU A C 1
ATOM 631 O O . LEU A 1 84 ? 8.579 3.025 -25.822 1.00 92.62 84 LEU A O 1
ATOM 635 N N . ILE A 1 85 ? 7.407 2.394 -27.634 1.00 92.62 85 ILE A N 1
ATOM 636 C CA . ILE A 1 85 ? 6.436 3.483 -27.641 1.00 92.62 85 ILE A CA 1
ATOM 637 C C . ILE A 1 85 ? 5.064 2.826 -27.709 1.00 92.62 85 ILE A C 1
ATOM 639 O O . ILE A 1 85 ? 4.797 2.026 -28.610 1.00 92.62 85 ILE A O 1
ATOM 643 N N . SER A 1 86 ? 4.222 3.147 -26.738 1.00 90.25 86 SER A N 1
ATOM 644 C CA . SER A 1 86 ? 2.865 2.631 -26.617 1.00 90.25 86 SER A CA 1
ATOM 645 C C . SER A 1 86 ? 1.855 3.671 -27.114 1.00 90.25 86 SER A C 1
ATOM 647 O O . SER A 1 86 ? 2.124 4.870 -27.016 1.00 90.25 86 SER A O 1
ATOM 649 N N . PRO A 1 87 ? 0.704 3.255 -27.676 1.00 88.06 87 PRO A N 1
ATOM 650 C CA . PRO A 1 87 ? -0.409 4.164 -27.940 1.00 88.06 87 PRO A CA 1
ATOM 651 C C . PRO A 1 87 ? -1.152 4.583 -26.659 1.00 88.06 87 PRO A C 1
ATOM 653 O O . PRO A 1 87 ? -2.010 5.464 -26.733 1.00 88.06 87 PRO A O 1
ATOM 656 N N . ASP A 1 88 ? -0.865 3.949 -25.519 1.00 89.56 88 ASP A N 1
ATOM 657 C CA . ASP A 1 88 ? -1.413 4.327 -24.220 1.00 89.56 88 ASP A CA 1
ATOM 658 C C . ASP A 1 88 ? -0.815 5.669 -23.752 1.00 89.56 88 ASP A C 1
ATOM 660 O O . ASP A 1 88 ? 0.402 5.772 -23.594 1.00 89.56 88 ASP A O 1
ATOM 664 N N . PRO A 1 89 ? -1.627 6.719 -23.522 1.00 87.00 89 PRO A N 1
ATOM 665 C CA . PRO A 1 89 ? -1.126 8.005 -23.037 1.00 87.00 89 PRO A CA 1
ATOM 666 C C . PRO A 1 89 ? -0.582 7.961 -21.600 1.00 87.00 89 PRO A C 1
ATOM 668 O O . PRO A 1 89 ? 0.074 8.916 -21.182 1.00 87.00 89 PRO A O 1
ATOM 671 N N . GLY A 1 90 ? -0.901 6.916 -20.830 1.00 86.94 90 GLY A N 1
ATOM 672 C CA . GLY A 1 90 ? -0.376 6.684 -19.487 1.00 86.94 90 GLY A CA 1
ATOM 673 C C . GLY A 1 90 ? 1.037 6.099 -19.468 1.00 86.94 90 GLY A C 1
ATOM 674 O O . GLY A 1 90 ? 1.705 6.217 -18.438 1.00 86.94 90 GLY A O 1
ATOM 675 N N . ASP A 1 91 ? 1.489 5.534 -20.590 1.00 92.25 91 ASP A N 1
ATOM 676 C CA . ASP A 1 91 ? 2.785 4.872 -20.706 1.00 92.25 91 ASP A CA 1
ATOM 677 C C . ASP A 1 91 ? 3.919 5.865 -20.920 1.00 92.25 91 ASP A C 1
ATOM 679 O O . ASP A 1 91 ? 3.800 6.882 -21.615 1.00 92.25 91 ASP A O 1
ATOM 683 N N . GLN A 1 92 ? 5.081 5.516 -20.378 1.00 93.06 92 GLN A N 1
ATOM 684 C CA . GLN A 1 92 ? 6.306 6.245 -20.654 1.00 93.06 92 GLN A CA 1
ATOM 685 C C . GLN A 1 92 ? 7.080 5.586 -21.805 1.00 93.06 92 GLN A C 1
ATOM 687 O O . GLN A 1 92 ? 7.225 4.362 -21.841 1.00 93.06 92 GLN A O 1
ATOM 692 N N . PRO A 1 93 ? 7.632 6.373 -22.748 1.00 92.69 93 PRO A N 1
ATOM 693 C CA . PRO A 1 93 ? 8.455 5.812 -23.807 1.00 92.69 93 PRO A CA 1
ATOM 694 C C . PRO A 1 93 ? 9.752 5.246 -23.224 1.00 92.69 93 PRO A C 1
ATOM 696 O O . PRO A 1 93 ? 10.382 5.868 -22.371 1.00 92.69 93 PRO A O 1
ATOM 699 N N . TYR A 1 94 ? 10.191 4.100 -23.739 1.00 92.94 94 TYR A N 1
ATOM 700 C CA . TYR A 1 94 ? 11.495 3.507 -23.448 1.00 92.94 94 TYR A CA 1
ATOM 701 C C . TYR A 1 94 ? 12.508 4.039 -24.469 1.00 92.94 94 TYR A C 1
ATOM 703 O O . TYR A 1 94 ? 12.534 3.555 -25.606 1.00 92.94 94 TYR A O 1
ATOM 711 N N . PRO A 1 95 ? 13.333 5.045 -24.121 1.00 92.06 95 PRO A N 1
ATOM 712 C CA . PRO A 1 95 ? 14.241 5.646 -25.081 1.00 92.06 95 PRO A CA 1
ATOM 713 C C . PRO A 1 95 ? 15.374 4.686 -25.439 1.00 92.06 95 PRO A C 1
ATOM 715 O O . PRO A 1 95 ? 15.904 3.951 -24.602 1.00 92.06 95 PRO A O 1
ATOM 718 N N . THR A 1 96 ? 15.779 4.744 -26.702 1.00 91.19 96 THR A N 1
ATOM 719 C CA . THR A 1 96 ? 16.926 4.004 -27.239 1.00 91.19 96 THR A CA 1
ATOM 720 C C . THR A 1 96 ? 18.237 4.772 -27.100 1.00 91.19 96 THR A C 1
ATOM 722 O O . THR A 1 96 ? 19.287 4.246 -27.443 1.00 91.19 96 THR A O 1
ATOM 725 N N . GLU A 1 97 ? 18.197 6.005 -26.598 1.00 90.56 97 GLU A N 1
ATOM 726 C CA . GLU A 1 97 ? 19.368 6.864 -26.445 1.00 90.56 97 GLU A CA 1
ATOM 727 C C . GLU A 1 97 ? 19.476 7.389 -25.012 1.00 90.56 97 GLU A C 1
ATOM 729 O O . GLU A 1 97 ? 18.488 7.794 -24.395 1.00 90.56 97 GLU A O 1
ATOM 734 N N . GLY A 1 98 ? 20.705 7.411 -24.494 1.00 90.75 98 GLY A N 1
ATOM 735 C CA . GLY A 1 98 ? 21.015 7.952 -23.178 1.00 90.75 98 GLY A CA 1
ATOM 736 C C . GLY A 1 98 ? 20.632 7.048 -22.003 1.00 90.75 98 GLY A C 1
ATOM 737 O O . GLY A 1 98 ? 20.148 5.926 -22.137 1.00 90.75 98 GLY A O 1
ATOM 738 N N . SER A 1 99 ? 20.913 7.552 -20.802 1.00 93.25 99 SER A N 1
ATOM 739 C CA . SER A 1 99 ? 20.609 6.867 -19.545 1.00 93.25 99 SER A CA 1
ATOM 740 C C . SER A 1 99 ? 19.311 7.390 -18.938 1.00 93.25 99 SER A C 1
ATOM 742 O O . SER A 1 99 ? 19.221 8.585 -18.650 1.00 93.25 99 SER A O 1
ATOM 744 N N . ILE A 1 100 ? 18.375 6.493 -18.639 1.00 95.75 100 ILE A N 1
ATOM 745 C CA . ILE A 1 100 ? 17.130 6.795 -17.921 1.00 95.75 100 ILE A CA 1
ATOM 746 C C . ILE A 1 100 ? 17.206 6.393 -16.457 1.00 95.75 100 ILE A C 1
ATOM 748 O O . ILE A 1 100 ? 17.976 5.506 -16.091 1.00 95.75 100 ILE A O 1
ATOM 752 N N . TYR A 1 101 ? 16.366 7.011 -15.632 1.00 97.62 101 TYR A N 1
ATOM 753 C CA . TYR A 1 101 ? 16.120 6.550 -14.272 1.00 97.62 101 TYR A CA 1
ATOM 754 C C . TYR A 1 101 ? 15.051 5.463 -14.273 1.00 97.62 101 TYR A C 1
ATOM 756 O O . TYR A 1 101 ? 14.006 5.596 -14.908 1.00 97.62 101 TYR A O 1
ATOM 764 N N . VAL A 1 102 ? 15.302 4.402 -13.517 1.00 97.50 102 VAL A N 1
ATOM 765 C CA . VAL A 1 102 ? 14.362 3.293 -13.336 1.00 97.50 102 VAL A CA 1
ATOM 766 C C . VAL A 1 102 ? 14.052 3.090 -11.869 1.00 97.50 102 VAL A C 1
ATOM 768 O O . VAL A 1 102 ? 14.772 3.558 -10.979 1.00 97.50 102 VAL A O 1
ATOM 771 N N . ILE A 1 103 ? 12.979 2.355 -11.618 1.00 97.94 103 ILE A N 1
ATOM 772 C CA . ILE A 1 103 ? 12.640 1.856 -10.294 1.00 97.94 103 ILE A CA 1
ATOM 773 C C . ILE A 1 103 ? 12.444 0.350 -10.340 1.00 97.94 103 ILE A C 1
ATOM 775 O O . ILE A 1 103 ? 12.080 -0.228 -11.362 1.00 97.94 103 ILE A O 1
ATOM 779 N N . TRP A 1 104 ? 12.671 -0.292 -9.201 1.00 97.56 104 TRP A N 1
ATOM 780 C CA . TRP A 1 104 ? 12.328 -1.690 -9.017 1.00 97.56 104 TRP A CA 1
ATOM 781 C C . TRP A 1 104 ? 11.985 -1.964 -7.562 1.00 97.56 104 TRP A C 1
ATOM 783 O O . TRP A 1 104 ? 12.460 -1.281 -6.651 1.00 97.56 104 TRP A O 1
ATOM 793 N N . ALA A 1 105 ? 11.161 -2.979 -7.343 1.00 96.94 105 ALA A N 1
ATOM 794 C CA . ALA A 1 105 ? 10.806 -3.419 -6.009 1.00 96.94 105 ALA A CA 1
ATOM 795 C C . ALA A 1 105 ? 10.452 -4.909 -5.975 1.00 96.94 105 ALA A C 1
ATOM 797 O O . ALA A 1 105 ? 9.967 -5.498 -6.945 1.00 96.94 105 ALA A O 1
ATOM 798 N N . MET A 1 106 ? 10.650 -5.535 -4.821 1.00 94.94 106 MET A N 1
ATOM 799 C CA . MET A 1 106 ? 10.164 -6.880 -4.532 1.00 94.94 106 MET A CA 1
ATOM 800 C C . MET A 1 106 ? 9.321 -6.854 -3.266 1.00 94.94 106 MET A C 1
ATOM 802 O O . MET A 1 106 ? 9.718 -6.283 -2.255 1.00 94.94 106 MET A O 1
ATOM 806 N N . GLY A 1 107 ? 8.158 -7.487 -3.324 1.00 93.25 107 GLY A N 1
ATOM 807 C CA . GLY A 1 107 ? 7.199 -7.547 -2.232 1.00 93.25 107 GLY A CA 1
ATOM 808 C C . GLY A 1 107 ? 6.184 -8.651 -2.467 1.00 93.25 107 GLY A C 1
ATOM 809 O O . GLY A 1 107 ? 6.204 -9.319 -3.507 1.00 93.25 107 GLY A O 1
ATOM 810 N N . ARG A 1 108 ? 5.310 -8.837 -1.483 1.00 93.12 108 ARG A N 1
ATOM 811 C CA . ARG A 1 108 ? 4.198 -9.782 -1.562 1.00 93.12 108 ARG A CA 1
ATOM 812 C C . ARG A 1 108 ? 3.027 -9.155 -2.320 1.00 93.12 108 ARG A C 1
ATOM 814 O O . ARG A 1 108 ? 2.874 -7.936 -2.337 1.00 93.12 108 ARG A O 1
ATOM 821 N N . LEU A 1 109 ? 2.231 -10.009 -2.949 1.00 95.19 109 LEU A N 1
ATOM 822 C CA . LEU A 1 109 ? 0.950 -9.631 -3.535 1.00 95.19 109 LEU A CA 1
ATOM 823 C C . LEU A 1 109 ? -0.170 -10.021 -2.571 1.00 95.19 109 LEU A C 1
ATOM 825 O O . LEU A 1 109 ? -0.026 -11.010 -1.845 1.00 95.19 109 LEU A O 1
ATOM 829 N N . ASP A 1 110 ? -1.259 -9.258 -2.568 1.00 93.62 110 ASP A N 1
ATOM 830 C CA . ASP A 1 110 ? -2.440 -9.577 -1.767 1.00 93.62 110 ASP A CA 1
ATOM 831 C C . ASP A 1 110 ? -3.232 -10.771 -2.341 1.00 93.62 110 ASP A C 1
ATOM 833 O O . ASP A 1 110 ? -2.827 -11.431 -3.305 1.00 93.62 110 ASP A O 1
ATOM 837 N N . HIS A 1 111 ? -4.376 -11.077 -1.726 1.00 91.50 111 HIS A N 1
ATOM 838 C CA . HIS A 1 111 ? -5.242 -12.182 -2.143 1.00 91.50 111 HIS A CA 1
ATOM 839 C C . HIS A 1 111 ? -5.799 -12.021 -3.570 1.00 91.50 111 HIS A C 1
ATOM 841 O O . HIS A 1 111 ? -6.111 -13.027 -4.204 1.00 91.50 111 HIS A O 1
ATOM 847 N N . ASN A 1 112 ? -5.856 -10.792 -4.095 1.00 91.19 112 ASN A N 1
ATOM 848 C CA . ASN A 1 112 ? -6.265 -10.481 -5.467 1.00 91.19 112 ASN A CA 1
ATOM 849 C C . ASN A 1 112 ? -5.080 -10.444 -6.440 1.00 91.19 112 ASN A C 1
ATOM 851 O O . ASN A 1 112 ? -5.241 -10.062 -7.599 1.00 91.19 112 ASN A O 1
ATOM 855 N N . LYS A 1 113 ? -3.888 -10.856 -5.985 1.00 94.62 113 LYS A N 1
ATOM 856 C CA . LYS A 1 113 ? -2.625 -10.757 -6.725 1.00 94.62 113 LYS A CA 1
ATOM 857 C C . LYS A 1 113 ? -2.257 -9.307 -7.069 1.00 94.62 113 LYS A C 1
ATOM 859 O O . LYS A 1 113 ? -1.561 -9.069 -8.054 1.00 94.62 113 LYS A O 1
ATOM 864 N N . GLU A 1 114 ? -2.682 -8.343 -6.255 1.00 94.25 114 GLU A N 1
ATOM 865 C CA . GLU A 1 114 ? -2.335 -6.934 -6.435 1.00 94.25 114 GLU A CA 1
ATOM 866 C C . GLU A 1 114 ? -1.126 -6.544 -5.573 1.00 94.25 114 GLU A C 1
ATOM 868 O O . GLU A 1 114 ? -0.922 -7.099 -4.485 1.00 94.25 114 GLU A O 1
ATOM 873 N N . PRO A 1 115 ? -0.277 -5.614 -6.047 1.00 95.44 115 PRO A N 1
ATOM 874 C CA . PRO A 1 115 ? 0.904 -5.196 -5.310 1.00 95.44 115 PRO A CA 1
ATOM 875 C C . PRO A 1 115 ? 0.531 -4.487 -4.007 1.00 95.44 115 PRO A C 1
ATOM 877 O O . PRO A 1 115 ? -0.266 -3.549 -3.981 1.00 95.44 115 PRO A O 1
ATOM 880 N N . THR A 1 116 ? 1.173 -4.907 -2.918 1.00 93.50 116 THR A N 1
ATOM 881 C CA . THR A 1 116 ? 1.117 -4.204 -1.633 1.00 93.50 116 THR A CA 1
ATOM 882 C C . THR A 1 116 ? 2.420 -3.462 -1.364 1.00 93.50 116 THR A C 1
ATOM 884 O O . THR A 1 116 ? 3.241 -3.272 -2.265 1.00 93.50 116 THR A O 1
ATOM 887 N N . PHE A 1 117 ? 2.643 -3.027 -0.121 1.00 93.50 117 PHE A N 1
ATOM 888 C CA . PHE A 1 117 ? 3.920 -2.415 0.208 1.00 93.50 117 PHE A CA 1
ATOM 889 C C . PHE A 1 117 ? 5.066 -3.414 -0.002 1.00 93.50 117 PHE A C 1
ATOM 891 O O . PHE A 1 117 ? 4.967 -4.581 0.378 1.00 93.50 117 PHE A O 1
ATOM 898 N N . HIS A 1 118 ? 6.138 -2.952 -0.639 1.00 94.31 118 HIS A N 1
ATOM 899 C CA . HIS A 1 118 ? 7.277 -3.781 -1.003 1.00 94.31 118 HIS A CA 1
ATOM 900 C C . HIS A 1 118 ? 8.262 -3.971 0.158 1.00 94.31 118 HIS A C 1
ATOM 902 O O . HIS A 1 118 ? 8.434 -3.110 1.014 1.00 94.31 118 HIS A O 1
ATOM 908 N N . ASP A 1 119 ? 8.955 -5.103 0.159 1.00 90.25 119 ASP A N 1
ATOM 909 C CA . ASP A 1 119 ? 9.928 -5.475 1.185 1.00 90.25 119 ASP A CA 1
ATOM 910 C C . ASP A 1 119 ? 11.348 -5.005 0.837 1.00 90.25 119 ASP A C 1
ATOM 912 O O . ASP A 1 119 ? 12.149 -4.701 1.719 1.00 90.25 119 ASP A O 1
ATOM 916 N N . ILE A 1 120 ? 11.686 -4.996 -0.455 1.00 91.31 120 ILE A N 1
ATOM 917 C CA . ILE A 1 120 ? 13.033 -4.716 -0.959 1.00 91.31 120 ILE A CA 1
ATOM 918 C C . ILE A 1 120 ? 12.923 -3.723 -2.105 1.00 91.31 120 ILE A C 1
ATOM 920 O O . ILE A 1 120 ? 12.171 -3.946 -3.052 1.00 91.31 120 ILE A O 1
ATOM 924 N N . TYR A 1 121 ? 13.672 -2.631 -1.999 1.00 94.38 121 TYR A N 1
ATOM 925 C CA . TYR A 1 121 ? 13.667 -1.525 -2.949 1.00 94.38 121 TYR A CA 1
ATOM 926 C C . TYR A 1 121 ? 14.911 -0.638 -2.741 1.00 94.38 121 TYR A C 1
ATOM 928 O O . TYR A 1 121 ? 15.471 -0.593 -1.630 1.00 94.38 121 TYR A O 1
ATOM 936 N N . PRO A 1 122 ? 15.378 0.065 -3.787 1.00 93.62 122 PRO A N 1
ATOM 937 C CA . PRO A 1 122 ? 16.512 0.973 -3.688 1.00 93.62 122 PRO A CA 1
ATOM 938 C C . PRO A 1 122 ? 16.132 2.289 -2.984 1.00 93.62 122 PRO A C 1
ATOM 940 O O . PRO A 1 122 ? 14.982 2.723 -3.002 1.00 93.62 122 PRO A O 1
ATOM 943 N N . LYS A 1 123 ? 17.125 2.935 -2.358 1.00 90.00 123 LYS A N 1
ATOM 944 C CA . LYS A 1 123 ? 17.033 4.311 -1.816 1.00 90.00 123 LYS A CA 1
ATOM 945 C C . LYS A 1 123 ? 17.846 5.325 -2.614 1.00 90.00 123 LYS A C 1
ATOM 947 O O . LYS A 1 123 ? 17.755 6.519 -2.355 1.00 90.00 123 LYS A O 1
ATOM 952 N N . THR A 1 124 ? 18.661 4.829 -3.529 1.00 94.06 124 THR A N 1
ATOM 953 C CA . THR A 1 124 ? 19.515 5.615 -4.404 1.00 94.06 124 THR A CA 1
ATOM 954 C C . THR A 1 124 ? 18.960 5.563 -5.808 1.00 94.06 124 THR A C 1
ATOM 956 O O . THR A 1 124 ? 18.227 4.636 -6.166 1.00 94.06 124 THR A O 1
ATOM 959 N N . ASP A 1 125 ? 19.385 6.523 -6.608 1.00 97.31 125 ASP A N 1
ATOM 960 C CA . ASP A 1 125 ? 19.059 6.536 -8.015 1.00 97.31 125 ASP A CA 1
ATOM 961 C C . ASP A 1 125 ? 19.692 5.360 -8.749 1.00 97.31 125 ASP A C 1
ATOM 963 O O . ASP A 1 125 ? 20.867 5.034 -8.560 1.00 97.31 125 ASP A O 1
ATOM 967 N N . ILE A 1 126 ? 18.890 4.733 -9.601 1.00 95.94 126 ILE A N 1
ATOM 968 C CA . ILE A 1 126 ? 19.295 3.656 -10.490 1.00 95.94 126 ILE A CA 1
ATOM 969 C C . ILE A 1 126 ? 19.115 4.157 -11.911 1.00 95.94 126 ILE A C 1
ATOM 971 O O . ILE A 1 126 ? 18.012 4.535 -12.310 1.00 95.94 126 ILE A O 1
ATOM 975 N N . ARG A 1 127 ? 20.210 4.142 -12.672 1.00 95.31 127 ARG A N 1
ATOM 976 C CA . ARG A 1 127 ? 20.220 4.536 -14.076 1.00 95.31 127 ARG A CA 1
ATOM 977 C C . ARG A 1 127 ? 20.559 3.350 -14.956 1.00 95.31 127 ARG A C 1
ATOM 979 O O . ARG A 1 127 ? 21.452 2.571 -14.624 1.00 95.31 127 ARG A O 1
ATOM 986 N N . VAL A 1 128 ? 19.863 3.236 -16.077 1.00 92.44 128 VAL A N 1
ATOM 987 C CA . VAL A 1 128 ? 20.125 2.219 -17.097 1.00 92.44 128 VAL A CA 1
ATOM 988 C C . VAL A 1 128 ? 20.120 2.859 -18.475 1.00 92.44 128 VAL A C 1
ATOM 990 O O . VAL A 1 128 ? 19.417 3.833 -18.722 1.00 92.44 128 VAL A O 1
ATOM 993 N N . GLU A 1 129 ? 20.918 2.300 -19.370 1.00 92.25 129 GLU A N 1
ATOM 994 C CA . GLU A 1 129 ? 20.961 2.667 -20.780 1.00 92.25 129 GLU A CA 1
ATOM 995 C C . GLU A 1 129 ? 20.441 1.466 -21.565 1.00 92.25 129 GLU A C 1
ATOM 997 O O . GLU A 1 129 ? 21.037 0.388 -21.508 1.00 92.25 129 GLU A O 1
ATOM 1002 N N . LEU A 1 130 ? 19.287 1.629 -22.213 1.00 88.25 130 LEU A N 1
ATOM 1003 C CA . LEU A 1 130 ? 18.552 0.518 -22.821 1.00 88.25 130 LEU A CA 1
ATOM 1004 C C . LEU A 1 130 ? 19.015 0.210 -24.250 1.00 88.25 130 LEU A C 1
ATOM 1006 O O . LEU A 1 130 ? 19.038 -0.952 -24.642 1.00 88.25 130 LEU A O 1
ATOM 1010 N N . GLY A 1 131 ? 19.412 1.229 -25.016 1.00 86.56 131 GLY A N 1
ATOM 1011 C CA . GLY A 1 131 ? 19.855 1.092 -26.408 1.00 86.56 131 GLY A CA 1
ATOM 1012 C C . GLY A 1 131 ? 21.365 0.936 -26.570 1.00 86.56 131 GLY A C 1
ATOM 1013 O O . GLY A 1 131 ? 21.960 1.563 -27.440 1.00 86.56 131 GLY A O 1
ATOM 1014 N N . ARG A 1 132 ? 22.014 0.131 -25.722 1.00 82.75 132 ARG A N 1
ATOM 1015 C CA . ARG A 1 132 ? 23.457 -0.121 -25.856 1.00 82.75 132 ARG A CA 1
ATOM 1016 C C . ARG A 1 132 ? 23.761 -0.884 -27.145 1.00 82.75 132 ARG A C 1
ATOM 1018 O O . ARG A 1 132 ? 23.145 -1.911 -27.415 1.00 82.75 132 ARG A O 1
ATOM 1025 N N . ASN A 1 133 ? 24.779 -0.427 -27.875 1.00 79.75 133 ASN A N 1
ATOM 1026 C CA . ASN A 1 133 ? 25.263 -1.102 -29.084 1.00 79.75 133 ASN A CA 1
ATOM 1027 C C . ASN A 1 133 ? 25.926 -2.455 -28.779 1.00 79.75 133 ASN A C 1
ATOM 1029 O O . ASN A 1 133 ? 25.792 -3.396 -29.556 1.00 79.75 133 ASN A O 1
ATOM 1033 N N . GLU A 1 134 ? 26.627 -2.563 -27.646 1.00 83.94 134 GLU A N 1
ATOM 1034 C CA . GLU A 1 134 ? 27.268 -3.803 -27.205 1.00 83.94 134 GLU A CA 1
ATOM 1035 C C . GLU A 1 134 ? 26.529 -4.408 -26.008 1.00 83.94 134 GLU A C 1
ATOM 1037 O O . GLU A 1 134 ? 26.276 -3.747 -24.992 1.00 83.94 134 GLU A O 1
ATOM 1042 N N . SER A 1 135 ? 26.209 -5.700 -26.108 1.00 79.19 135 SER A N 1
ATOM 1043 C CA . SER A 1 135 ? 25.636 -6.453 -24.997 1.00 79.19 135 SER A CA 1
ATOM 1044 C C . SER A 1 135 ? 26.643 -6.532 -23.850 1.00 79.19 135 SER A C 1
ATOM 1046 O O . SER A 1 135 ? 27.738 -7.068 -24.014 1.00 79.19 135 SER A O 1
ATOM 1048 N N . SER A 1 136 ? 26.258 -6.052 -22.670 1.00 80.12 136 SER A N 1
ATOM 1049 C CA . SER A 1 136 ? 27.052 -6.167 -21.445 1.00 80.12 136 SER A CA 1
ATOM 1050 C C . SER A 1 136 ? 26.244 -6.902 -20.382 1.00 80.12 136 SER A C 1
ATOM 1052 O O . SER A 1 136 ? 25.109 -6.534 -20.093 1.00 80.12 136 SER A O 1
ATOM 1054 N N . SER A 1 137 ? 26.834 -7.941 -19.790 1.00 81.06 137 SER A N 1
ATOM 1055 C CA . SER A 1 137 ? 26.288 -8.604 -18.606 1.00 81.06 137 SER A CA 1
ATOM 1056 C C . SER A 1 137 ? 27.192 -8.293 -17.424 1.00 81.06 137 SER A C 1
ATOM 1058 O O . SER A 1 137 ? 28.290 -8.830 -17.303 1.00 81.06 137 SER A O 1
ATOM 1060 N N . ASN A 1 138 ? 26.738 -7.387 -16.565 1.00 82.62 138 ASN A N 1
ATOM 1061 C CA . ASN A 1 138 ? 27.354 -7.101 -15.270 1.00 82.62 138 ASN A CA 1
ATOM 1062 C C . ASN A 1 138 ? 26.596 -7.793 -14.123 1.00 82.62 138 ASN A C 1
ATOM 1064 O O . ASN A 1 138 ? 26.716 -7.395 -12.965 1.00 82.62 138 ASN A O 1
ATOM 1068 N N . CYS A 1 139 ? 25.780 -8.801 -14.444 1.00 81.88 139 CYS A N 1
ATOM 1069 C CA . CYS A 1 139 ? 25.065 -9.591 -13.457 1.00 81.88 139 CYS A CA 1
ATOM 1070 C C . CYS A 1 139 ? 26.041 -10.504 -12.708 1.00 81.88 139 CYS A C 1
ATOM 1072 O O . CYS A 1 139 ? 26.890 -11.162 -13.307 1.00 81.88 139 CYS A O 1
ATOM 1074 N N . PHE A 1 140 ? 25.877 -10.589 -11.391 1.00 84.31 140 PHE A N 1
ATOM 1075 C CA . PHE A 1 140 ? 26.638 -11.502 -10.545 1.00 84.31 140 PHE A CA 1
ATOM 1076 C C . PHE A 1 140 ? 25.762 -12.682 -10.140 1.00 84.31 140 PHE A C 1
ATOM 1078 O O . PHE A 1 140 ? 24.552 -12.540 -9.961 1.00 84.31 140 PHE A O 1
ATOM 1085 N N . SER A 1 141 ? 26.375 -13.854 -9.973 1.00 82.25 141 SER A N 1
ATOM 1086 C CA . SER A 1 141 ? 25.663 -15.026 -9.461 1.00 82.25 141 SER A CA 1
ATOM 1087 C C . SER A 1 141 ? 25.174 -14.776 -8.033 1.00 82.25 141 SER A C 1
ATOM 1089 O O . SER A 1 141 ? 25.906 -14.236 -7.201 1.00 82.25 141 SER A O 1
ATOM 1091 N N . PHE A 1 142 ? 23.953 -15.211 -7.723 1.00 81.31 142 PHE A N 1
ATOM 1092 C CA . PHE A 1 142 ? 23.459 -15.221 -6.350 1.00 81.31 142 PHE A CA 1
ATOM 1093 C C . PHE A 1 142 ? 24.224 -16.285 -5.551 1.00 81.31 142 PHE A C 1
ATOM 1095 O O . PHE A 1 142 ? 24.039 -17.480 -5.755 1.00 81.31 142 PHE A O 1
ATOM 1102 N N . THR A 1 143 ? 25.113 -15.854 -4.655 1.00 80.69 143 THR A N 1
ATOM 1103 C CA . THR A 1 143 ? 25.997 -16.756 -3.887 1.00 80.69 143 THR A CA 1
ATOM 1104 C C . THR A 1 143 ? 25.477 -17.086 -2.491 1.00 80.69 143 THR A C 1
ATOM 1106 O O . THR A 1 143 ? 26.039 -17.939 -1.806 1.00 80.69 143 THR A O 1
ATOM 1109 N N . ARG A 1 144 ? 24.430 -16.393 -2.032 1.00 76.25 144 ARG A N 1
ATOM 1110 C CA . ARG A 1 144 ? 23.868 -16.538 -0.686 1.00 76.25 144 ARG A CA 1
ATOM 1111 C C . ARG A 1 144 ? 22.353 -16.440 -0.732 1.00 76.25 144 ARG A C 1
ATOM 1113 O O . ARG A 1 144 ? 21.805 -15.610 -1.450 1.00 76.25 144 ARG A O 1
ATOM 1120 N N . SER A 1 145 ? 21.703 -17.252 0.090 1.00 70.62 145 SER A N 1
ATOM 1121 C CA . SER A 1 145 ? 20.306 -17.057 0.469 1.00 70.62 145 SER A CA 1
ATOM 1122 C C . SER A 1 145 ? 20.284 -16.411 1.848 1.00 70.62 145 SER A C 1
ATOM 1124 O O . SER A 1 145 ? 20.922 -16.925 2.766 1.00 70.62 145 SER A O 1
ATOM 1126 N N . ASP A 1 146 ? 19.584 -15.288 2.001 1.00 68.06 146 ASP A N 1
ATOM 1127 C CA . ASP A 1 146 ? 19.298 -14.757 3.331 1.00 68.06 146 ASP A CA 1
ATOM 1128 C C . ASP A 1 146 ? 18.187 -15.602 3.959 1.00 68.06 146 ASP A C 1
ATOM 1130 O O . ASP A 1 146 ? 17.024 -15.536 3.558 1.00 68.06 146 ASP A O 1
ATOM 1134 N N . THR A 1 147 ? 18.570 -16.467 4.894 1.00 58.88 147 THR A N 1
ATOM 1135 C CA . THR A 1 147 ? 17.656 -17.384 5.581 1.00 58.88 147 THR A CA 1
ATOM 1136 C C . THR A 1 147 ? 17.226 -16.871 6.951 1.00 58.88 147 THR A C 1
ATOM 1138 O O . THR A 1 147 ? 16.446 -17.546 7.623 1.00 58.88 147 THR A O 1
ATOM 1141 N N . GLN A 1 148 ? 17.711 -15.708 7.406 1.00 66.06 148 GLN A N 1
ATOM 1142 C CA . GLN A 1 148 ? 17.365 -15.195 8.731 1.00 66.06 148 GLN A CA 1
ATOM 1143 C C . GLN A 1 148 ? 16.046 -14.426 8.691 1.00 66.06 148 GLN A C 1
ATOM 1145 O O . GLN A 1 148 ? 15.992 -13.198 8.754 1.00 66.06 148 GLN A O 1
ATOM 1150 N N . LEU A 1 149 ? 14.947 -15.177 8.640 1.00 70.62 149 LEU A N 1
ATOM 1151 C CA . LEU A 1 149 ? 13.639 -14.631 8.971 1.00 70.62 149 LEU A CA 1
ATOM 1152 C C . LEU A 1 149 ? 13.646 -14.254 10.454 1.00 70.62 149 LEU A C 1
ATOM 1154 O O . LEU A 1 149 ? 13.701 -15.110 11.332 1.00 70.62 149 LEU A O 1
ATOM 1158 N N . ARG A 1 150 ? 13.641 -12.951 10.735 1.00 85.38 150 ARG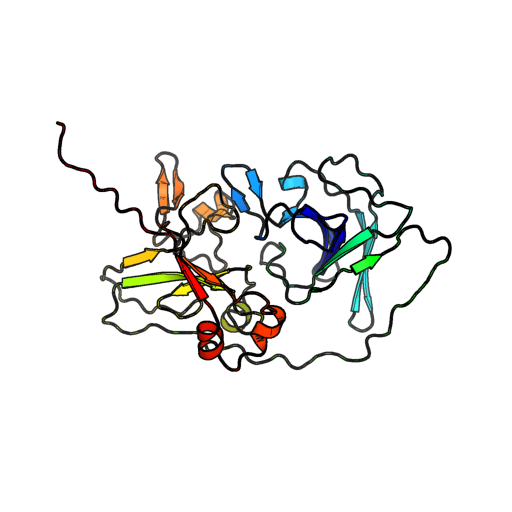 A N 1
ATOM 1159 C CA . ARG A 1 150 ? 13.512 -12.459 12.104 1.00 85.38 150 ARG A CA 1
ATOM 1160 C C . ARG A 1 150 ? 12.091 -12.676 12.589 1.00 85.38 150 ARG A C 1
ATOM 1162 O O . ARG A 1 150 ? 11.139 -12.358 11.878 1.00 85.38 150 ARG A O 1
ATOM 1169 N N . GLU A 1 151 ? 11.973 -13.122 13.832 1.00 92.12 151 GLU A N 1
ATOM 1170 C CA . GLU A 1 151 ? 10.676 -13.351 14.457 1.00 92.12 151 GLU A CA 1
ATOM 1171 C C . GLU A 1 151 ? 9.807 -12.086 14.435 1.00 92.12 151 GLU A C 1
ATOM 1173 O O . GLU A 1 151 ? 10.304 -10.999 14.787 1.00 92.12 151 GLU A O 1
ATOM 1178 N N . PRO A 1 152 ? 8.521 -12.201 14.056 1.00 95.44 152 PRO A N 1
ATOM 1179 C CA . PRO A 1 152 ? 7.565 -11.112 14.169 1.00 95.44 152 PRO A CA 1
ATOM 1180 C C . PRO A 1 152 ? 7.544 -10.489 15.566 1.00 95.44 152 PRO A C 1
ATOM 1182 O O . PRO A 1 152 ? 7.800 -11.141 16.580 1.00 95.44 152 PRO A O 1
ATOM 1185 N N . TRP A 1 153 ? 7.218 -9.202 15.644 1.00 96.44 153 TRP A N 1
ATOM 1186 C CA . TRP A 1 153 ? 6.920 -8.582 16.926 1.00 96.44 153 TRP A CA 1
ATOM 1187 C C . TRP A 1 153 ? 5.645 -9.188 17.512 1.00 96.44 153 TRP A C 1
ATOM 1189 O O . TRP A 1 153 ? 4.686 -9.472 16.796 1.00 96.44 153 TRP A O 1
ATOM 1199 N N . ALA A 1 154 ? 5.619 -9.341 18.837 1.00 95.00 154 ALA A N 1
ATOM 1200 C CA . ALA A 1 154 ? 4.437 -9.822 19.538 1.00 95.00 154 ALA A CA 1
ATOM 1201 C C . ALA A 1 154 ? 3.210 -8.954 19.207 1.00 95.00 154 ALA A C 1
ATOM 1203 O O . ALA A 1 154 ? 3.245 -7.727 19.360 1.00 95.00 154 ALA A O 1
ATOM 1204 N N . LYS A 1 155 ? 2.125 -9.608 18.777 1.00 94.88 155 LYS A N 1
ATOM 1205 C CA . LYS A 1 155 ? 0.842 -8.962 18.493 1.00 94.88 155 LYS A CA 1
ATOM 1206 C C . LYS A 1 155 ? 0.283 -8.352 19.779 1.00 94.88 155 LYS A C 1
ATOM 1208 O O . LYS A 1 155 ? 0.196 -9.020 20.808 1.00 94.88 155 LYS A O 1
ATOM 1213 N N . GLY A 1 156 ? -0.097 -7.077 19.724 1.00 95.56 156 GLY A N 1
ATOM 1214 C CA . GLY A 1 156 ? -0.736 -6.409 20.856 1.00 95.56 156 GLY A CA 1
ATOM 1215 C C . GLY A 1 156 ? -2.107 -7.015 21.160 1.00 95.56 156 GLY A C 1
ATOM 1216 O O . GLY A 1 156 ? -2.816 -7.437 20.249 1.00 95.56 156 GLY A O 1
ATOM 1217 N N . GLN A 1 157 ? -2.506 -7.026 22.430 1.00 96.81 157 GLN A N 1
ATOM 1218 C CA . GLN A 1 157 ? -3.826 -7.489 22.857 1.00 96.81 157 GLN A CA 1
ATOM 1219 C C . GLN A 1 157 ? -4.442 -6.480 23.827 1.00 96.81 157 GLN A C 1
ATOM 1221 O O . GLN A 1 157 ? -3.757 -5.958 24.707 1.00 96.81 157 GLN A O 1
ATOM 1226 N N . ILE A 1 158 ? -5.738 -6.212 23.675 1.00 97.19 158 ILE A N 1
ATOM 1227 C CA . ILE A 1 158 ? -6.518 -5.367 24.580 1.00 97.19 158 ILE A CA 1
ATOM 1228 C C . ILE A 1 158 ? -7.696 -6.187 25.104 1.00 97.19 158 ILE A C 1
ATOM 1230 O O . ILE A 1 158 ? -8.702 -6.360 24.418 1.00 97.19 158 ILE A O 1
ATOM 1234 N N . TYR A 1 159 ? -7.556 -6.682 26.335 1.00 95.81 159 TYR A N 1
ATOM 1235 C CA . TYR A 1 159 ? -8.555 -7.498 27.039 1.00 95.81 159 TYR A CA 1
ATOM 1236 C C . TYR A 1 159 ? -9.039 -6.885 28.359 1.00 95.81 159 TYR A C 1
ATOM 1238 O O . TYR A 1 159 ? -9.808 -7.510 29.096 1.00 95.81 159 TYR A O 1
ATOM 1246 N N . ASP A 1 160 ? -8.612 -5.656 28.665 1.00 93.88 160 ASP A N 1
ATOM 1247 C CA . ASP A 1 160 ? -9.109 -4.920 29.822 1.00 93.88 160 ASP A CA 1
ATOM 1248 C C . ASP A 1 160 ? -10.610 -4.644 29.662 1.00 93.88 160 ASP A C 1
ATOM 1250 O O . ASP A 1 160 ? -11.073 -3.904 28.790 1.00 93.88 160 ASP A O 1
ATOM 1254 N N . LYS A 1 161 ? -11.379 -5.254 30.562 1.00 91.88 161 LYS A N 1
ATOM 1255 C CA . LYS A 1 161 ? -12.839 -5.215 30.582 1.00 91.88 161 LYS A CA 1
ATOM 1256 C C . LYS A 1 161 ? -13.384 -3.828 30.896 1.00 91.88 161 LYS A C 1
ATOM 1258 O O . LYS A 1 161 ? -14.580 -3.638 30.687 1.00 91.88 161 LYS A O 1
ATOM 1263 N N . THR A 1 162 ? -12.581 -2.896 31.399 1.00 94.38 162 THR A N 1
ATOM 1264 C CA . THR A 1 162 ? -12.992 -1.520 31.715 1.00 94.38 162 THR A CA 1
ATOM 1265 C C . THR A 1 162 ? -12.922 -0.595 30.501 1.00 94.38 162 THR A C 1
ATOM 1267 O O . THR A 1 162 ? -13.658 0.388 30.433 1.00 94.38 162 THR A O 1
ATOM 1270 N N . ILE A 1 163 ? -12.120 -0.941 29.489 1.00 95.62 163 ILE A N 1
ATOM 1271 C CA . ILE A 1 163 ? -11.970 -0.128 28.284 1.00 95.62 163 ILE A CA 1
ATOM 1272 C C . ILE A 1 163 ? -13.256 -0.206 27.452 1.00 95.62 163 ILE A C 1
ATOM 1274 O O . ILE A 1 163 ? -13.737 -1.281 27.082 1.00 95.62 163 ILE A O 1
ATOM 1278 N N . ARG A 1 164 ? -13.837 0.963 27.173 1.00 95.75 164 ARG A N 1
ATOM 1279 C CA . ARG A 1 164 ? -15.007 1.142 26.292 1.00 95.75 164 ARG A CA 1
ATOM 1280 C C . ARG A 1 164 ? -14.734 2.069 25.117 1.00 95.75 164 ARG A C 1
ATOM 1282 O O . ARG A 1 164 ? -15.519 2.086 24.177 1.00 95.75 164 ARG A O 1
ATOM 1289 N N . THR A 1 165 ? -13.619 2.793 25.157 1.00 97.31 165 THR A N 1
ATOM 1290 C CA . THR A 1 165 ? -13.222 3.743 24.121 1.00 97.31 165 THR A CA 1
ATOM 1291 C C . THR A 1 165 ? -11.869 3.347 23.556 1.00 97.31 165 THR A C 1
ATOM 1293 O O . THR A 1 165 ? -10.885 3.249 24.290 1.00 97.31 165 THR A O 1
ATOM 1296 N N . PHE A 1 166 ? -11.823 3.163 22.245 1.00 97.81 166 PHE A N 1
ATOM 1297 C CA . PHE A 1 166 ? -10.620 2.872 21.483 1.00 97.81 166 PHE A CA 1
ATOM 1298 C C . PHE A 1 166 ? -10.272 4.078 20.624 1.00 97.81 166 PHE A C 1
ATOM 1300 O O . PHE A 1 166 ? -11.143 4.654 19.978 1.00 97.81 166 PHE A O 1
ATOM 1307 N N . LYS A 1 167 ? -9.003 4.473 20.614 1.00 97.69 167 LYS A N 1
ATOM 1308 C CA . LYS A 1 167 ? -8.495 5.507 19.712 1.00 97.69 167 LYS A CA 1
ATOM 1309 C C . LYS A 1 167 ? -7.713 4.830 18.597 1.00 97.69 167 LYS A C 1
ATOM 1311 O O . LYS A 1 167 ? -6.770 4.098 18.891 1.00 97.69 167 LYS A O 1
ATOM 1316 N N . ALA A 1 168 ? -8.129 5.060 17.359 1.00 98.00 168 ALA A N 1
ATOM 1317 C CA . ALA A 1 168 ? -7.547 4.471 16.165 1.00 98.00 168 ALA A CA 1
ATOM 1318 C C . ALA A 1 168 ? -6.758 5.530 15.392 1.00 98.00 168 ALA A C 1
ATOM 1320 O O . ALA A 1 168 ? -7.333 6.520 14.953 1.00 98.00 168 ALA A O 1
ATOM 1321 N N . TYR A 1 169 ? -5.459 5.307 15.229 1.00 97.50 169 TYR A N 1
ATOM 1322 C CA . TYR A 1 169 ? -4.525 6.176 14.512 1.00 97.50 169 TYR A CA 1
ATOM 1323 C C . TYR A 1 169 ? -3.930 5.436 13.320 1.00 97.50 169 TYR A C 1
ATOM 1325 O O . TYR A 1 169 ? -3.904 4.204 13.316 1.00 97.50 169 TYR A O 1
ATOM 1333 N N . LEU A 1 170 ? -3.399 6.166 12.345 1.00 97.06 170 LEU A N 1
ATOM 1334 C CA . LEU A 1 170 ? -2.607 5.567 11.274 1.00 97.06 170 LEU A CA 1
ATOM 1335 C C . LEU A 1 170 ? -1.119 5.653 11.598 1.00 97.06 170 LEU A C 1
ATOM 1337 O O . LEU A 1 170 ? -0.655 6.611 12.212 1.00 97.06 170 LEU A O 1
ATOM 1341 N N . GLY A 1 171 ? -0.360 4.662 11.153 1.00 97.06 171 GLY A N 1
ATOM 1342 C CA . GLY A 1 171 ? 1.095 4.656 11.242 1.00 97.06 171 GLY A CA 1
ATOM 1343 C C . GLY A 1 171 ? 1.704 3.629 10.297 1.00 97.06 171 GLY A C 1
ATOM 1344 O O . GLY A 1 171 ? 0.962 2.898 9.642 1.00 97.06 171 GLY A O 1
ATOM 1345 N N . PRO A 1 172 ? 3.038 3.526 10.211 1.00 96.50 172 PRO A N 1
ATOM 1346 C CA . PRO A 1 172 ? 3.680 2.574 9.318 1.00 96.50 172 PRO A CA 1
ATOM 1347 C C . PRO A 1 172 ? 3.374 1.132 9.736 1.00 96.50 172 PRO A C 1
ATOM 1349 O O . PRO A 1 172 ? 3.231 0.835 10.926 1.00 96.50 172 PRO A O 1
ATOM 1352 N N . SER A 1 173 ? 3.324 0.219 8.766 1.00 95.62 173 SER A N 1
ATOM 1353 C CA . SER A 1 173 ? 3.021 -1.198 9.010 1.00 95.62 173 SER A CA 1
ATOM 1354 C C . SER A 1 173 ? 4.119 -1.968 9.755 1.00 95.62 173 SER A C 1
ATOM 1356 O O . SER A 1 173 ? 3.853 -3.066 10.242 1.00 95.62 173 SER A O 1
ATOM 1358 N N . GLY A 1 174 ? 5.318 -1.395 9.908 1.00 93.56 174 GLY A N 1
ATOM 1359 C CA . GLY A 1 174 ? 6.402 -1.964 10.715 1.00 93.56 174 GLY A CA 1
ATOM 1360 C C . GLY A 1 174 ? 7.192 -3.075 10.021 1.00 93.56 174 GLY A C 1
ATOM 1361 O O . GLY A 1 174 ? 7.628 -4.012 10.684 1.00 93.56 174 GLY A O 1
ATOM 1362 N N . GLY A 1 175 ? 7.338 -2.997 8.696 1.00 91.38 175 GLY A N 1
ATOM 1363 C CA . GLY A 1 175 ? 8.134 -3.946 7.914 1.00 91.38 175 GLY A CA 1
ATOM 1364 C C . GLY A 1 175 ? 7.601 -5.381 7.957 1.00 91.38 175 GLY A C 1
ATOM 1365 O O . GLY A 1 175 ? 6.404 -5.623 8.152 1.00 91.38 175 GLY A O 1
ATOM 1366 N N . LYS A 1 176 ? 8.501 -6.353 7.788 1.00 92.12 176 LYS A N 1
ATOM 1367 C CA . LYS A 1 176 ? 8.156 -7.781 7.817 1.00 92.12 176 LYS A CA 1
ATOM 1368 C C . LYS A 1 176 ? 7.819 -8.248 9.225 1.00 92.12 176 LYS A C 1
ATOM 1370 O O . LYS A 1 176 ? 7.058 -9.201 9.370 1.00 92.12 176 LYS A O 1
ATOM 1375 N N . ARG A 1 177 ? 8.367 -7.600 10.258 1.00 94.31 177 ARG A N 1
ATOM 1376 C CA . ARG A 1 177 ? 8.153 -7.984 11.662 1.00 94.31 177 ARG A CA 1
ATOM 1377 C C . ARG A 1 177 ? 6.893 -7.381 12.279 1.00 94.31 177 ARG A C 1
ATOM 1379 O O . ARG A 1 177 ? 6.438 -7.885 13.300 1.00 94.31 177 ARG A O 1
ATOM 1386 N N . GLY A 1 178 ? 6.341 -6.326 11.686 1.00 95.44 178 GLY A N 1
ATOM 1387 C CA . GLY A 1 178 ? 5.129 -5.647 12.137 1.00 95.44 178 GLY A CA 1
ATOM 1388 C C . GLY A 1 178 ? 3.848 -6.360 11.707 1.00 95.44 178 GLY A C 1
ATOM 1389 O O . GLY A 1 178 ? 3.654 -7.539 11.992 1.00 95.44 178 GLY A O 1
ATOM 1390 N N . TYR A 1 179 ? 2.956 -5.639 11.023 1.00 95.44 179 TYR A N 1
ATOM 1391 C CA . TYR A 1 179 ? 1.634 -6.130 10.620 1.00 95.44 179 TYR A CA 1
ATOM 1392 C C . TYR A 1 179 ? 1.729 -7.446 9.844 1.00 95.44 179 TYR A C 1
ATOM 1394 O O . TYR A 1 179 ? 1.023 -8.403 10.162 1.00 95.44 179 TYR A O 1
ATOM 1402 N N . GLN A 1 180 ? 2.636 -7.506 8.865 1.00 94.06 180 GLN A N 1
ATOM 1403 C CA . GLN A 1 180 ? 2.786 -8.669 7.996 1.00 94.06 180 GLN A CA 1
ATOM 1404 C C . GLN A 1 180 ? 3.208 -9.920 8.768 1.00 94.06 180 GLN A C 1
ATOM 1406 O O . GLN A 1 180 ? 2.619 -10.984 8.598 1.00 94.06 180 GLN A O 1
ATOM 1411 N N . GLY A 1 181 ? 4.202 -9.794 9.646 1.00 93.12 181 GLY A N 1
ATOM 1412 C CA . GLY A 1 181 ? 4.670 -10.901 10.474 1.00 93.12 181 GLY A CA 1
ATOM 1413 C C . GLY A 1 181 ? 3.644 -11.328 11.521 1.00 93.12 181 GLY A C 1
ATOM 1414 O O . GLY A 1 181 ? 3.449 -12.519 11.732 1.00 93.12 181 GLY A O 1
ATOM 1415 N N . ALA A 1 182 ? 2.969 -10.371 12.161 1.00 93.44 182 ALA A N 1
ATOM 1416 C CA . ALA A 1 182 ? 2.038 -10.651 13.253 1.00 93.44 182 ALA A CA 1
ATOM 1417 C C . ALA A 1 182 ? 0.699 -11.249 12.788 1.00 93.44 182 ALA A C 1
ATOM 1419 O O . ALA A 1 182 ? 0.043 -11.951 13.557 1.00 93.44 182 ALA A O 1
ATOM 1420 N N . THR A 1 183 ? 0.266 -10.948 11.561 1.00 92.69 183 THR A N 1
ATOM 1421 C CA . THR A 1 183 ? -1.031 -11.400 11.019 1.00 92.69 183 THR A CA 1
ATOM 1422 C C . THR A 1 183 ? -0.899 -12.473 9.941 1.00 92.69 183 THR A C 1
ATOM 1424 O O . THR A 1 183 ? -1.875 -13.155 9.644 1.00 92.69 183 THR A O 1
ATOM 1427 N N . GLY A 1 184 ? 0.281 -12.609 9.327 1.00 91.94 184 GLY A N 1
ATOM 1428 C CA . GLY A 1 184 ? 0.488 -13.427 8.132 1.00 91.94 184 GLY A CA 1
ATOM 1429 C C . GLY A 1 184 ? -0.071 -12.809 6.843 1.00 91.94 184 GLY A C 1
ATOM 1430 O O . GLY A 1 184 ? 0.136 -13.370 5.769 1.00 91.94 184 GLY A O 1
ATOM 1431 N N . GLN A 1 185 ? -0.745 -11.659 6.923 1.00 92.75 185 GLN A N 1
ATOM 1432 C CA . GLN A 1 185 ? -1.347 -10.975 5.781 1.00 92.75 185 GLN A CA 1
ATOM 1433 C C . GLN A 1 185 ? -0.373 -9.984 5.145 1.00 92.75 185 GLN A C 1
ATOM 1435 O O . GLN A 1 185 ? 0.578 -9.519 5.769 1.00 92.75 185 GLN A O 1
ATOM 1440 N N . THR A 1 186 ? -0.604 -9.626 3.888 1.00 92.88 186 THR A N 1
ATOM 1441 C CA . THR A 1 186 ? 0.140 -8.542 3.241 1.00 92.88 186 THR A CA 1
ATOM 1442 C C . THR A 1 186 ? -0.203 -7.191 3.856 1.00 92.88 186 THR A C 1
ATOM 1444 O O . THR A 1 186 ? -1.351 -6.945 4.213 1.00 92.88 186 THR A O 1
ATOM 1447 N N . SER A 1 187 ? 0.779 -6.292 3.949 1.00 88.31 187 SER A N 1
ATOM 1448 C CA . SER A 1 187 ? 0.570 -4.957 4.517 1.00 88.31 187 SER A CA 1
ATOM 1449 C C . SER A 1 187 ? 0.585 -3.861 3.455 1.00 88.31 187 SER A C 1
ATOM 1451 O O . SER A 1 187 ? 1.390 -3.895 2.522 1.00 88.31 187 SER A O 1
ATOM 1453 N N . THR A 1 188 ? -0.261 -2.846 3.630 1.00 89.88 188 THR A N 1
ATOM 1454 C CA . THR A 1 188 ? -0.108 -1.576 2.905 1.00 89.88 188 THR A CA 1
ATOM 1455 C C . THR A 1 188 ? 1.007 -0.728 3.532 1.00 89.88 188 THR A C 1
ATOM 1457 O O . THR A 1 188 ? 1.676 -1.153 4.479 1.00 89.88 188 THR A O 1
ATOM 1460 N N . SER A 1 189 ? 1.246 0.479 3.011 1.00 90.81 189 SER A N 1
ATOM 1461 C CA . SER A 1 189 ? 2.225 1.403 3.596 1.00 90.81 189 SER A CA 1
ATOM 1462 C C . SER A 1 189 ? 1.859 1.815 5.028 1.00 90.81 189 SER A C 1
ATOM 1464 O O . SER A 1 189 ? 2.772 2.085 5.816 1.00 90.81 189 SER A O 1
ATOM 1466 N N . LEU A 1 190 ? 0.560 1.818 5.351 1.00 94.88 190 LEU A N 1
ATOM 1467 C CA . LEU A 1 190 ? -0.020 2.213 6.629 1.00 94.88 190 LEU A CA 1
ATOM 1468 C C . LEU A 1 190 ? -0.798 1.059 7.283 1.00 94.88 190 LEU A C 1
ATOM 1470 O O . LEU A 1 190 ? -1.295 0.144 6.625 1.00 94.88 190 LEU A O 1
ATOM 1474 N N . ALA A 1 191 ? -0.911 1.113 8.605 1.00 96.00 191 ALA A N 1
ATOM 1475 C CA . ALA A 1 191 ? -1.685 0.192 9.421 1.00 96.00 191 ALA A CA 1
ATOM 1476 C C . ALA A 1 191 ? -2.376 0.938 10.569 1.00 96.00 191 ALA A C 1
ATOM 1478 O O . ALA A 1 191 ? -1.960 2.028 10.970 1.00 96.00 191 ALA A O 1
ATOM 1479 N N . TRP A 1 192 ? -3.419 0.318 11.121 1.00 96.88 192 TRP A N 1
ATOM 1480 C CA . TRP A 1 192 ? -4.146 0.843 12.270 1.00 96.88 192 TRP A CA 1
ATOM 1481 C C . TRP A 1 192 ? -3.383 0.638 13.576 1.00 96.88 192 TRP A C 1
ATOM 1483 O O . TRP A 1 192 ? -2.955 -0.470 13.901 1.00 96.88 192 TRP A O 1
ATOM 1493 N N . TYR A 1 193 ? -3.282 1.708 14.358 1.00 98.00 193 TYR A N 1
ATOM 1494 C CA . TYR A 1 193 ? -2.754 1.722 15.713 1.00 98.00 193 TYR A CA 1
ATOM 1495 C C . TYR A 1 193 ? -3.916 1.967 16.669 1.00 98.00 193 TYR A C 1
ATOM 1497 O O . TYR A 1 193 ? -4.468 3.067 16.702 1.00 98.00 193 TYR A O 1
ATOM 1505 N N . ILE A 1 194 ? -4.291 0.961 17.457 1.00 98.12 194 ILE A N 1
ATOM 1506 C CA . ILE A 1 194 ? -5.376 1.084 18.435 1.00 98.12 194 ILE A CA 1
ATOM 1507 C C . ILE A 1 194 ? -4.772 1.237 19.825 1.00 98.12 194 ILE A C 1
ATOM 1509 O O . ILE A 1 194 ? -4.049 0.360 20.295 1.00 98.12 194 ILE A O 1
ATOM 1513 N N . ASN A 1 195 ? -5.042 2.368 20.480 1.00 96.44 195 ASN A N 1
ATOM 1514 C CA . ASN A 1 195 ? -4.463 2.724 21.783 1.00 96.44 195 ASN A CA 1
ATOM 1515 C C . ASN A 1 195 ? -2.922 2.578 21.818 1.00 96.44 195 ASN A C 1
ATOM 1517 O O . ASN A 1 195 ? -2.346 2.165 22.822 1.00 96.44 195 ASN A O 1
ATOM 1521 N N . GLY A 1 196 ? -2.254 2.903 20.705 1.00 95.81 196 GLY A N 1
ATOM 1522 C CA . GLY A 1 196 ? -0.795 2.837 20.570 1.00 95.81 196 GLY A CA 1
ATOM 1523 C C . GLY A 1 196 ? -0.221 1.443 20.290 1.00 95.81 196 GLY A C 1
ATOM 1524 O O . GLY A 1 196 ? 0.999 1.298 20.248 1.00 95.81 196 GLY A O 1
ATOM 1525 N N . LEU A 1 197 ? -1.059 0.425 20.086 1.00 97.62 197 LEU A N 1
ATOM 1526 C CA . LEU A 1 197 ? -0.645 -0.908 19.646 1.00 97.62 197 LEU A CA 1
ATOM 1527 C C . LEU A 1 197 ? -0.905 -1.074 18.146 1.00 97.62 197 LEU A C 1
ATOM 1529 O O . LEU A 1 197 ? -1.961 -0.665 17.674 1.00 97.62 197 LEU A O 1
ATOM 1533 N N . LEU A 1 198 ? 0.025 -1.682 17.409 1.00 97.75 198 LEU A N 1
ATOM 1534 C CA . LEU A 1 198 ? -0.129 -1.992 15.983 1.00 97.75 198 LEU A CA 1
ATOM 1535 C C . LEU A 1 198 ? -1.088 -3.168 15.791 1.00 97.75 198 LEU A C 1
ATOM 1537 O O . LEU A 1 198 ? -0.820 -4.255 16.301 1.00 97.75 198 LEU A O 1
ATOM 1541 N N . ALA A 1 199 ? -2.180 -2.923 15.062 1.00 96.12 199 ALA A N 1
ATOM 1542 C CA . ALA A 1 199 ? -3.224 -3.883 14.697 1.00 96.12 199 ALA A CA 1
ATOM 1543 C C . ALA A 1 199 ? -3.516 -4.931 15.796 1.00 96.12 199 ALA A C 1
ATOM 1545 O O . ALA A 1 199 ? -3.371 -6.138 15.568 1.00 96.12 199 ALA A O 1
ATOM 1546 N N . PRO A 1 200 ? -3.865 -4.490 17.022 1.00 97.31 200 PRO A N 1
ATOM 1547 C CA . PRO A 1 200 ? -3.984 -5.389 18.150 1.00 97.31 200 PRO A CA 1
ATOM 1548 C C . PRO A 1 200 ? -5.257 -6.218 18.063 1.00 97.31 200 PRO A C 1
ATOM 1550 O O . PRO A 1 200 ? -6.240 -5.859 17.417 1.00 97.31 200 PRO A O 1
ATOM 1553 N N . GLU A 1 201 ? -5.261 -7.309 18.810 1.00 96.50 201 GLU A N 1
ATOM 1554 C CA . GLU A 1 201 ? -6.460 -8.083 19.066 1.00 96.50 201 GLU A CA 1
ATOM 1555 C C . GLU A 1 201 ? -7.321 -7.415 20.139 1.00 96.50 201 GLU A C 1
ATOM 1557 O O . GLU A 1 201 ? -6.846 -7.120 21.239 1.00 96.50 201 GLU A O 1
ATOM 1562 N N . LEU A 1 202 ? -8.594 -7.182 19.828 1.00 96.31 202 LEU A N 1
ATOM 1563 C CA . LEU A 1 202 ? -9.545 -6.537 20.728 1.00 96.31 202 LEU A CA 1
ATOM 1564 C C . LEU A 1 202 ? -10.518 -7.574 21.289 1.00 96.31 202 LEU A C 1
ATOM 1566 O O . LEU A 1 202 ? -11.247 -8.217 20.538 1.00 96.31 202 LEU A O 1
ATOM 1570 N N . TRP A 1 203 ? -10.571 -7.703 22.613 1.00 95.75 203 TRP A N 1
ATOM 1571 C CA . TRP A 1 203 ? -11.490 -8.614 23.292 1.00 95.75 203 TRP A CA 1
ATOM 1572 C C . TRP A 1 203 ? -12.671 -7.826 23.854 1.00 95.75 203 TRP A C 1
ATOM 1574 O O . TRP A 1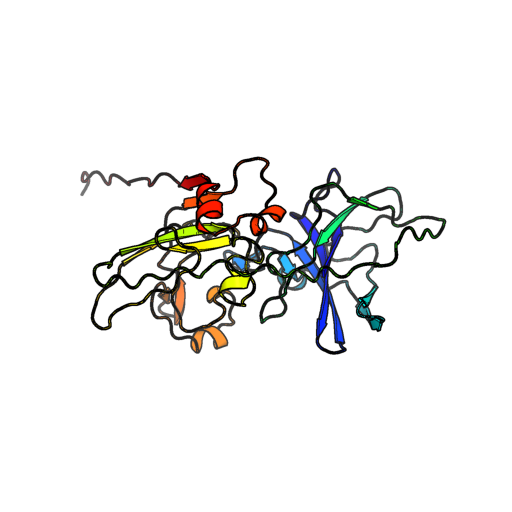 203 ? -12.567 -7.132 24.868 1.00 95.75 203 TRP A O 1
ATOM 1584 N N . LEU A 1 204 ? -13.812 -7.931 23.176 1.00 94.50 204 LEU A N 1
ATOM 1585 C CA . LEU A 1 204 ? -15.034 -7.202 23.508 1.00 94.50 204 LEU A CA 1
ATOM 1586 C C . LEU A 1 204 ? -16.062 -8.129 24.170 1.00 94.50 204 LEU A C 1
ATOM 1588 O O . LEU A 1 204 ? -16.122 -9.328 23.900 1.00 94.50 204 LEU A O 1
ATOM 1592 N N . ARG A 1 205 ? -16.901 -7.570 25.043 1.00 94.50 205 ARG A N 1
ATOM 1593 C CA . ARG A 1 205 ? -18.002 -8.276 25.707 1.00 94.50 205 ARG A CA 1
ATOM 1594 C C . ARG A 1 205 ? -19.313 -7.974 24.998 1.00 94.50 205 ARG A C 1
ATOM 1596 O O . ARG A 1 205 ? -19.629 -6.818 24.730 1.00 94.50 205 ARG A O 1
ATOM 1603 N N . ARG A 1 206 ? -20.100 -9.019 24.740 1.00 93.19 206 ARG A N 1
ATOM 1604 C CA . ARG A 1 206 ? -21.452 -8.883 24.180 1.00 93.19 206 ARG A CA 1
ATOM 1605 C C . ARG A 1 206 ? -22.344 -8.059 25.116 1.00 93.19 206 ARG A C 1
ATOM 1607 O O . ARG A 1 206 ? -22.182 -8.120 26.332 1.00 93.19 206 ARG A O 1
ATOM 1614 N N . GLY A 1 207 ? -23.283 -7.312 24.536 1.00 93.25 207 GLY A N 1
ATOM 1615 C CA . GLY A 1 207 ? -24.243 -6.481 25.273 1.00 93.25 207 GLY A CA 1
ATOM 1616 C C . GLY A 1 207 ? -23.697 -5.139 25.767 1.00 93.25 207 GLY A C 1
ATOM 1617 O O . GLY A 1 207 ? -24.412 -4.424 26.458 1.00 93.25 207 GLY A O 1
ATOM 1618 N N . LEU A 1 208 ? -22.452 -4.785 25.429 1.00 94.94 208 LEU A N 1
ATOM 1619 C CA . LEU A 1 208 ? -21.846 -3.508 25.799 1.00 94.94 208 LEU A CA 1
ATOM 1620 C C . LEU A 1 208 ? -21.598 -2.641 24.569 1.00 94.94 208 LEU A C 1
ATOM 1622 O O . LEU A 1 208 ? -21.202 -3.135 23.514 1.00 94.94 208 LEU A O 1
ATOM 1626 N N . THR A 1 209 ? -21.784 -1.336 24.742 1.00 94.50 209 THR A N 1
ATOM 1627 C CA . THR A 1 209 ? -21.481 -0.337 23.717 1.00 94.50 209 THR A CA 1
ATOM 1628 C C . THR A 1 209 ? -20.016 0.069 23.803 1.00 94.50 209 THR A C 1
ATOM 1630 O O . THR A 1 209 ? -19.518 0.417 24.877 1.00 94.50 209 THR A O 1
ATOM 1633 N N . TYR A 1 210 ? -19.335 0.048 22.660 1.00 95.62 210 TYR A N 1
ATOM 1634 C CA . TYR A 1 210 ? -17.950 0.481 22.512 1.00 95.62 210 TYR A CA 1
ATOM 1635 C C . TYR A 1 210 ? -17.876 1.663 21.548 1.00 95.62 210 TYR A C 1
ATOM 1637 O O . TYR A 1 210 ? -18.604 1.713 20.560 1.00 95.62 210 TYR A O 1
ATOM 1645 N N . SER A 1 211 ? -16.984 2.606 21.834 1.00 95.81 211 SER A N 1
ATOM 1646 C CA . SER A 1 211 ? -16.736 3.786 21.011 1.00 95.81 211 SER A CA 1
ATOM 1647 C C . SER A 1 211 ? -15.360 3.691 20.362 1.00 95.81 211 SER A C 1
ATOM 1649 O O . SER A 1 211 ? -14.363 3.441 21.040 1.00 95.81 211 SER A O 1
ATOM 1651 N N . PHE A 1 212 ? -15.297 3.924 19.053 1.00 96.31 212 PHE A N 1
ATOM 1652 C CA . PHE A 1 212 ? -14.049 4.046 18.306 1.00 96.31 212 PHE A CA 1
ATOM 1653 C C . PHE A 1 212 ? -13.885 5.500 17.868 1.00 96.31 212 PHE A C 1
ATOM 1655 O O . PHE A 1 212 ? -14.690 6.022 17.102 1.00 96.31 212 PHE A O 1
ATOM 1662 N N . ARG A 1 213 ? -12.847 6.167 18.373 1.00 96.94 213 ARG A N 1
ATOM 1663 C CA . ARG A 1 213 ? -12.432 7.497 17.923 1.00 96.94 213 ARG A CA 1
ATOM 1664 C C . ARG A 1 213 ? -11.419 7.319 16.805 1.00 96.94 213 ARG A C 1
ATOM 1666 O O . ARG A 1 213 ? -10.308 6.857 17.064 1.00 96.94 213 ARG A O 1
ATOM 1673 N N . VAL A 1 214 ? -11.828 7.640 15.585 1.00 97.44 214 VAL A N 1
ATOM 1674 C CA . VAL A 1 214 ? -11.058 7.353 14.375 1.00 97.44 214 VAL A CA 1
ATOM 1675 C C . VAL A 1 214 ? -10.295 8.589 13.930 1.00 97.44 214 VAL A C 1
ATOM 1677 O O . VAL A 1 214 ? -10.888 9.650 13.757 1.00 97.44 214 VAL A O 1
ATOM 1680 N N . TYR A 1 215 ? -8.990 8.426 13.726 1.00 97.31 215 TYR A N 1
ATOM 1681 C CA . TYR A 1 215 ? -8.082 9.464 13.251 1.00 97.31 215 TYR A CA 1
ATOM 1682 C C . TYR A 1 215 ? -7.426 9.074 11.915 1.00 97.31 215 TYR A C 1
ATOM 1684 O O . TYR A 1 215 ? -6.208 9.150 11.749 1.00 97.31 215 TYR A O 1
ATOM 1692 N N . GLY A 1 216 ? -8.242 8.571 10.985 1.00 95.81 216 GLY A N 1
ATOM 1693 C CA . GLY A 1 216 ? -7.811 8.020 9.694 1.00 95.81 216 GLY A CA 1
ATOM 1694 C C . GLY A 1 216 ? -7.837 8.994 8.517 1.00 95.81 216 GLY A C 1
ATOM 1695 O O . GLY A 1 216 ? -7.552 8.582 7.395 1.00 95.81 216 GLY A O 1
ATOM 1696 N N . GLY A 1 217 ? -8.192 10.256 8.766 1.00 96.12 217 GLY A N 1
ATOM 1697 C CA . GLY A 1 217 ? -8.413 11.274 7.744 1.00 96.12 217 GLY A CA 1
ATOM 1698 C C . GLY A 1 217 ? -9.850 11.292 7.220 1.00 96.12 217 GLY A C 1
ATOM 1699 O O . GLY A 1 217 ? -10.528 10.268 7.121 1.00 96.12 217 GLY A O 1
ATOM 1700 N N . ASN A 1 218 ? -10.332 12.497 6.920 1.00 93.94 218 ASN A N 1
ATOM 1701 C CA . ASN A 1 218 ? -11.720 12.785 6.552 1.00 93.94 218 ASN A CA 1
ATOM 1702 C C . ASN A 1 218 ? -11.858 13.373 5.140 1.00 93.94 218 ASN A C 1
ATOM 1704 O O . ASN A 1 218 ? -12.963 13.736 4.745 1.00 93.94 218 ASN A O 1
ATOM 1708 N N . ASN A 1 219 ? -10.763 13.463 4.382 1.00 94.25 219 ASN A N 1
ATOM 1709 C CA . ASN A 1 219 ? -10.767 13.984 3.022 1.00 94.25 219 ASN A CA 1
ATOM 1710 C C . ASN A 1 219 ? -10.951 12.847 1.997 1.00 94.25 219 ASN A C 1
ATOM 1712 O O . ASN A 1 219 ? -9.958 12.209 1.645 1.00 94.25 219 ASN A O 1
ATOM 1716 N N . PRO A 1 220 ? -12.158 12.628 1.439 1.00 92.50 220 PRO A N 1
ATOM 1717 C CA . PRO A 1 220 ? -12.415 11.546 0.485 1.00 92.50 220 PRO A CA 1
ATOM 1718 C C . PRO A 1 220 ? -11.707 11.718 -0.868 1.00 92.50 220 PRO A C 1
ATOM 1720 O O . PRO A 1 220 ? -11.777 10.818 -1.699 1.00 92.50 220 PRO A O 1
ATOM 1723 N N . HIS A 1 221 ? -11.036 12.850 -1.116 1.00 93.88 221 HIS A N 1
ATOM 1724 C CA . HIS A 1 221 ? -10.202 13.061 -2.304 1.00 93.88 221 HIS A CA 1
ATOM 1725 C C . HIS A 1 221 ? -8.776 12.509 -2.141 1.00 93.88 221 HIS A C 1
ATOM 1727 O O . HIS A 1 221 ? -8.036 12.424 -3.124 1.00 93.88 221 HIS A O 1
ATOM 1733 N N . SER A 1 222 ? -8.371 12.160 -0.916 1.00 94.69 222 SER A N 1
ATOM 1734 C CA . SER A 1 222 ? -7.040 11.632 -0.630 1.00 94.69 222 SER A CA 1
ATOM 1735 C C . SER A 1 222 ? -7.003 10.120 -0.829 1.00 94.69 222 SER A C 1
ATOM 1737 O O . SER A 1 222 ? -7.636 9.382 -0.083 1.00 94.69 222 SER A O 1
ATOM 1739 N N . ALA A 1 223 ? -6.225 9.642 -1.803 1.00 93.06 223 ALA A N 1
ATOM 1740 C CA . ALA A 1 223 ? -6.001 8.205 -1.982 1.00 93.06 223 ALA A CA 1
ATOM 1741 C C . ALA A 1 223 ? -5.179 7.604 -0.826 1.00 93.06 223 ALA A C 1
ATOM 1743 O O . ALA A 1 223 ? -5.384 6.463 -0.424 1.00 93.06 223 ALA A O 1
ATOM 1744 N N . GLU A 1 224 ? -4.229 8.379 -0.299 1.00 93.94 224 GLU A N 1
ATOM 1745 C CA . GLU A 1 224 ? -3.235 7.903 0.669 1.00 93.94 224 GLU A CA 1
ATOM 1746 C C . GLU A 1 224 ? -3.674 8.077 2.122 1.00 93.94 224 GLU A C 1
ATOM 1748 O O . GLU A 1 224 ? -3.216 7.335 2.988 1.00 93.94 224 GLU A O 1
ATOM 1753 N N . PHE A 1 225 ? -4.551 9.046 2.405 1.00 94.56 225 PHE A N 1
ATOM 1754 C CA . PHE A 1 225 ? -4.883 9.468 3.772 1.00 94.56 225 PHE A CA 1
ATOM 1755 C C . PHE A 1 225 ? -6.391 9.564 4.035 1.00 94.56 225 PHE A C 1
ATOM 1757 O O . PHE A 1 225 ? -6.809 10.329 4.898 1.00 94.56 225 PHE A O 1
ATOM 1764 N N . TYR A 1 226 ? -7.209 8.806 3.304 1.00 94.50 226 TYR A N 1
ATOM 1765 C CA . TYR A 1 226 ? -8.624 8.611 3.621 1.00 94.50 226 TYR A CA 1
ATOM 1766 C C . TYR A 1 226 ? -8.875 7.166 4.045 1.00 94.50 226 TYR A C 1
ATOM 1768 O O . TYR A 1 226 ? -9.062 6.285 3.209 1.00 94.50 226 TYR A O 1
ATOM 1776 N N . HIS A 1 227 ? -8.861 6.920 5.356 1.00 94.50 227 HIS A N 1
ATOM 1777 C CA . HIS A 1 227 ? -9.017 5.580 5.928 1.00 94.50 227 HIS A CA 1
ATOM 1778 C C . HIS A 1 227 ? -10.183 5.557 6.917 1.00 94.50 227 HIS A C 1
ATOM 1780 O O . HIS A 1 227 ? -9.973 5.701 8.124 1.00 94.50 227 HIS A O 1
ATOM 1786 N N . PRO A 1 228 ? -11.430 5.393 6.451 1.00 94.81 228 PRO A N 1
ATOM 1787 C CA . PRO A 1 228 ? -12.529 5.106 7.358 1.00 94.81 228 PRO A CA 1
ATOM 1788 C C . PRO A 1 228 ? -12.327 3.748 8.046 1.00 94.81 228 PRO A C 1
ATOM 1790 O O . PRO A 1 228 ? -11.874 2.780 7.433 1.00 94.81 228 PRO A O 1
ATOM 1793 N N . LEU A 1 229 ? -12.676 3.658 9.331 1.00 95.69 229 LEU A N 1
ATOM 1794 C CA . LEU A 1 229 ? -12.573 2.408 10.084 1.00 95.69 229 LEU A CA 1
ATOM 1795 C C . LEU A 1 229 ? -13.872 1.609 9.978 1.00 95.69 229 LEU A C 1
ATOM 1797 O O . LEU A 1 229 ? -14.856 1.908 10.651 1.00 95.69 229 LEU A O 1
ATOM 1801 N N . ILE A 1 230 ? -13.850 0.547 9.183 1.00 95.50 230 ILE A N 1
ATOM 1802 C CA . ILE A 1 230 ? -14.971 -0.386 9.051 1.00 95.50 230 ILE A CA 1
ATOM 1803 C C . ILE A 1 230 ? -14.603 -1.690 9.758 1.00 95.50 230 ILE A C 1
ATOM 1805 O O . ILE A 1 230 ? -13.521 -2.233 9.538 1.00 95.50 230 ILE A O 1
ATOM 1809 N N . ILE A 1 231 ? -15.502 -2.206 10.598 1.00 95.00 231 ILE A N 1
ATOM 1810 C CA . ILE A 1 231 ? -15.319 -3.506 11.254 1.00 95.00 231 ILE A CA 1
ATOM 1811 C C . ILE A 1 231 ? -16.255 -4.505 10.584 1.00 95.00 231 ILE A C 1
ATOM 1813 O O . ILE A 1 231 ? -17.474 -4.332 10.610 1.00 95.00 231 ILE A O 1
ATOM 1817 N N . THR A 1 232 ? -15.680 -5.550 9.998 1.00 95.88 232 THR A N 1
ATOM 1818 C CA . THR A 1 232 ? -16.407 -6.606 9.285 1.00 95.88 232 THR A CA 1
ATOM 1819 C C . THR A 1 232 ? -15.920 -7.985 9.724 1.00 95.88 232 THR A C 1
ATOM 1821 O O . THR A 1 232 ? -15.009 -8.089 10.549 1.00 95.88 232 THR A O 1
ATOM 1824 N N . ASP A 1 233 ? -16.531 -9.040 9.193 1.00 95.56 233 ASP A N 1
ATOM 1825 C CA . ASP A 1 233 ? -15.984 -10.396 9.254 1.00 95.56 233 ASP A CA 1
ATOM 1826 C C . ASP A 1 233 ? -15.196 -10.814 8.005 1.00 95.56 233 ASP A C 1
ATOM 1828 O O . ASP A 1 233 ? -14.828 -11.983 7.893 1.00 95.56 233 ASP A O 1
ATOM 1832 N N . GLU A 1 234 ? -14.891 -9.881 7.097 1.00 94.56 234 GLU A N 1
ATOM 1833 C CA . GLU A 1 234 ? -14.003 -10.152 5.968 1.00 94.56 234 GLU A CA 1
ATOM 1834 C C . GLU A 1 234 ? -12.540 -10.178 6.461 1.00 94.56 234 GLU A C 1
ATOM 1836 O O . GLU A 1 234 ? -12.074 -9.202 7.060 1.00 94.56 234 GLU A O 1
ATOM 1841 N N . PRO A 1 235 ? -11.813 -11.297 6.273 1.00 92.50 235 PRO A N 1
ATOM 1842 C CA . PRO A 1 235 ? -10.507 -11.486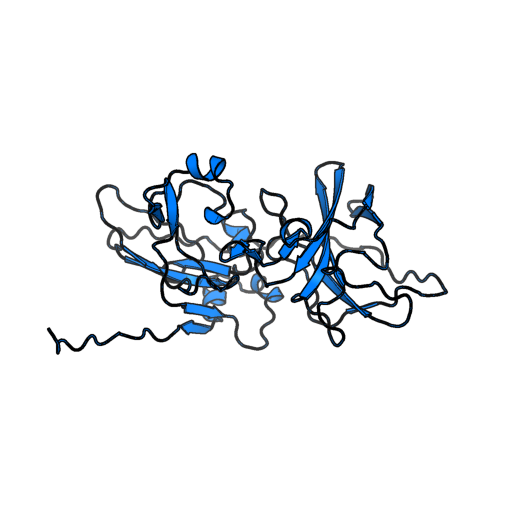 6.898 1.00 92.50 235 PRO A CA 1
ATOM 1843 C C . PRO A 1 235 ? -9.362 -10.638 6.330 1.00 92.50 235 PRO A C 1
ATOM 1845 O O . PRO A 1 235 ? -8.368 -10.489 7.035 1.00 92.50 235 PRO A O 1
ATOM 1848 N N . HIS A 1 236 ? -9.450 -10.104 5.112 1.00 91.44 236 HIS A N 1
ATOM 1849 C CA . HIS A 1 236 ? -8.361 -9.391 4.426 1.00 91.44 236 HIS A CA 1
ATOM 1850 C C . HIS A 1 236 ? -8.488 -7.860 4.516 1.00 91.44 236 HIS A C 1
ATOM 1852 O O . HIS A 1 236 ? -7.530 -7.137 4.237 1.00 91.44 236 HIS A O 1
ATOM 1858 N N . GLY A 1 237 ? -9.654 -7.353 4.917 1.00 89.75 237 GLY A N 1
ATOM 1859 C CA . GLY A 1 237 ? -9.962 -5.931 4.954 1.00 89.75 237 GLY A CA 1
ATOM 1860 C C . GLY A 1 237 ? -10.195 -5.337 3.562 1.00 89.75 237 GLY A C 1
ATOM 1861 O O . GLY A 1 237 ? -10.420 -6.033 2.579 1.00 89.75 237 GLY A O 1
ATOM 1862 N N . GLY A 1 238 ? -10.171 -4.003 3.471 1.00 88.19 238 GLY A N 1
ATOM 1863 C CA . GLY A 1 238 ? -10.387 -3.317 2.193 1.00 88.19 238 GLY A CA 1
ATOM 1864 C C . GLY A 1 238 ? -11.803 -3.503 1.643 1.00 88.19 238 GLY A C 1
ATOM 1865 O O . GLY A 1 238 ? -11.964 -3.701 0.446 1.00 88.19 238 GLY A O 1
ATOM 1866 N N . PHE A 1 239 ? -12.824 -3.416 2.503 1.00 91.19 239 PHE A N 1
ATOM 1867 C CA . PHE A 1 239 ? -14.236 -3.590 2.137 1.00 91.19 239 PHE A CA 1
ATOM 1868 C C . PHE A 1 239 ? -14.642 -2.800 0.878 1.00 91.19 239 PHE A C 1
ATOM 1870 O O . PHE A 1 239 ? -15.304 -3.342 -0.002 1.00 91.19 239 PHE A O 1
ATOM 1877 N N . ASP A 1 240 ? -14.170 -1.558 0.734 1.00 86.31 240 ASP A N 1
ATOM 1878 C CA . ASP A 1 240 ? -14.464 -0.697 -0.422 1.00 86.31 240 ASP A CA 1
ATOM 1879 C C . ASP A 1 240 ? -13.773 -1.126 -1.735 1.00 86.31 240 ASP A C 1
ATOM 1881 O O . ASP A 1 240 ? -14.105 -0.604 -2.798 1.00 86.31 240 ASP A O 1
ATOM 1885 N N . ARG A 1 241 ? -12.821 -2.069 -1.681 1.00 86.88 241 ARG A N 1
ATOM 1886 C CA . ARG A 1 241 ? -12.155 -2.672 -2.855 1.00 86.88 241 ARG A CA 1
ATOM 1887 C C . ARG A 1 241 ? -12.876 -3.921 -3.368 1.00 86.88 241 ARG A C 1
ATOM 1889 O O . ARG A 1 241 ? -12.545 -4.409 -4.443 1.00 86.88 241 ARG A O 1
ATOM 1896 N N . LEU A 1 242 ? -13.834 -4.451 -2.611 1.00 90.38 242 LEU A N 1
ATOM 1897 C CA . LEU A 1 242 ? -14.619 -5.614 -3.017 1.00 90.38 242 LEU A CA 1
ATOM 1898 C C . LEU A 1 242 ? -15.644 -5.235 -4.097 1.00 90.38 242 LEU A C 1
ATOM 1900 O O . LEU A 1 242 ? -16.125 -4.103 -4.135 1.00 90.38 242 LEU A O 1
ATOM 1904 N N . SER A 1 243 ? -16.016 -6.203 -4.942 1.00 88.88 243 SER A N 1
ATOM 1905 C CA . SER A 1 243 ? -17.145 -6.035 -5.866 1.00 88.88 243 SER A CA 1
ATOM 1906 C C . SER A 1 243 ? -18.460 -5.879 -5.098 1.00 88.88 243 SER A C 1
ATOM 1908 O O . SER A 1 243 ? -18.570 -6.339 -3.957 1.00 88.88 243 SER A O 1
ATOM 1910 N N . ASP A 1 244 ? -19.480 -5.293 -5.726 1.00 88.75 244 ASP A N 1
ATOM 1911 C CA . ASP A 1 244 ? -20.802 -5.113 -5.109 1.00 88.75 244 ASP A CA 1
ATOM 1912 C C . ASP A 1 244 ? -21.378 -6.464 -4.615 1.00 88.75 244 ASP A C 1
ATOM 1914 O O . ASP A 1 244 ? -21.939 -6.563 -3.518 1.00 88.75 244 ASP A O 1
ATOM 1918 N N . GLU A 1 245 ? -21.169 -7.546 -5.372 1.00 91.00 245 GLU A N 1
ATOM 1919 C CA . GLU A 1 245 ? -21.586 -8.903 -5.004 1.00 91.00 245 GLU A CA 1
ATOM 1920 C C . GLU A 1 245 ? -20.818 -9.433 -3.791 1.00 91.00 245 GLU A C 1
ATOM 1922 O O . GLU A 1 245 ? -21.412 -10.066 -2.915 1.00 91.00 245 GLU A O 1
ATOM 1927 N N . ALA A 1 246 ? -19.506 -9.198 -3.723 1.00 92.38 246 ALA A N 1
ATOM 1928 C CA . ALA A 1 246 ? -18.687 -9.612 -2.591 1.00 92.38 246 ALA A CA 1
ATOM 1929 C C . ALA A 1 246 ? -19.038 -8.808 -1.329 1.00 92.38 246 ALA A C 1
ATOM 1931 O O . ALA A 1 246 ? -19.234 -9.405 -0.270 1.00 92.38 246 ALA A O 1
ATOM 1932 N N . GLN A 1 247 ? -19.232 -7.489 -1.448 1.00 92.38 247 GLN A N 1
ATOM 1933 C CA . GLN A 1 247 ? -19.680 -6.630 -0.347 1.00 92.38 247 GLN A CA 1
ATOM 1934 C C . GLN A 1 247 ? -21.011 -7.096 0.244 1.00 92.38 247 GLN A C 1
ATOM 1936 O O . GLN A 1 247 ? -21.166 -7.106 1.463 1.00 92.38 247 GLN A O 1
ATOM 1941 N N . SER A 1 248 ? -21.957 -7.533 -0.596 1.00 90.62 248 SER A N 1
ATOM 1942 C CA . SER A 1 248 ? -23.274 -8.007 -0.140 1.00 90.62 248 SER A CA 1
ATOM 1943 C C . SER A 1 248 ? -23.219 -9.247 0.766 1.00 90.62 248 SER A C 1
ATOM 1945 O O . SER A 1 248 ? -24.161 -9.507 1.514 1.00 90.62 248 SER A O 1
ATOM 1947 N N . LYS A 1 249 ? -22.118 -10.008 0.712 1.00 93.56 249 LYS A N 1
ATOM 1948 C CA . LYS A 1 249 ? -21.903 -11.235 1.494 1.00 93.56 249 LYS A CA 1
ATOM 1949 C C . LYS A 1 249 ? -21.130 -10.993 2.790 1.00 93.56 249 LYS A C 1
ATOM 1951 O O . LYS A 1 249 ? -21.053 -11.896 3.618 1.00 93.56 249 LYS A O 1
ATOM 1956 N N . VAL A 1 250 ? -20.553 -9.807 2.960 1.00 95.38 250 VAL A N 1
ATOM 1957 C CA . VAL A 1 250 ? -19.768 -9.446 4.142 1.00 95.38 250 VAL A CA 1
ATOM 1958 C C . VAL A 1 250 ? -20.694 -8.911 5.225 1.00 95.38 250 VAL A C 1
ATOM 1960 O O . VAL A 1 250 ? -21.504 -8.011 4.992 1.00 95.38 250 VAL A O 1
ATOM 1963 N N . ARG A 1 251 ? -20.548 -9.416 6.450 1.00 95.00 251 ARG A N 1
ATOM 1964 C CA . ARG A 1 251 ? -21.281 -8.877 7.591 1.00 95.00 251 ARG A CA 1
ATOM 1965 C C . ARG A 1 251 ? -20.527 -7.676 8.139 1.00 95.00 251 ARG A C 1
ATOM 1967 O O . ARG A 1 251 ? -19.487 -7.803 8.789 1.00 95.00 251 ARG A O 1
ATOM 1974 N N . VAL A 1 252 ? -21.098 -6.498 7.933 1.00 95.00 252 VAL A N 1
ATOM 1975 C CA . VAL A 1 252 ? -20.590 -5.269 8.540 1.00 95.00 252 VAL A CA 1
ATOM 1976 C C . VAL A 1 252 ? -21.104 -5.154 9.973 1.00 95.00 252 VAL A C 1
ATOM 1978 O O . VAL A 1 252 ? -22.307 -5.190 10.222 1.00 95.00 252 VAL A O 1
ATOM 1981 N N . LEU A 1 253 ? -20.182 -5.033 10.927 1.00 93.38 253 LEU A N 1
ATOM 1982 C CA . LEU A 1 253 ? -20.489 -4.885 12.349 1.00 93.38 253 LEU A CA 1
ATOM 1983 C C . LEU A 1 253 ? -20.647 -3.411 12.742 1.00 93.38 253 LEU A C 1
ATOM 1985 O O . LEU A 1 253 ? -21.496 -3.092 13.570 1.00 93.38 253 LEU A O 1
ATOM 1989 N N . THR A 1 254 ? -19.825 -2.518 12.179 1.00 93.62 254 THR A N 1
ATOM 1990 C CA . THR A 1 254 ? -19.930 -1.061 12.373 1.00 93.62 254 THR A CA 1
ATOM 1991 C C . THR A 1 254 ? -19.100 -0.284 11.343 1.00 93.62 254 THR A C 1
ATOM 1993 O O . THR A 1 254 ? -18.262 -0.863 10.648 1.00 93.62 254 THR A O 1
ATOM 1996 N N . GLY A 1 255 ? -19.304 1.034 11.282 1.00 92.50 255 GLY A N 1
ATOM 1997 C CA . GLY A 1 255 ? -18.513 1.971 10.476 1.00 92.50 255 GLY A CA 1
ATOM 1998 C C . GLY A 1 255 ? -19.056 2.254 9.074 1.00 92.50 255 GLY A C 1
ATOM 1999 O O . GLY A 1 255 ? -18.415 2.982 8.319 1.00 92.50 255 GLY A O 1
ATOM 2000 N N . VAL A 1 256 ? -20.231 1.714 8.736 1.00 93.44 256 VAL A N 1
ATOM 2001 C CA . VAL A 1 256 ? -20.918 1.918 7.454 1.00 93.44 256 VAL A CA 1
ATOM 2002 C C . VAL A 1 256 ? -22.390 2.228 7.698 1.00 93.44 256 VAL A C 1
ATOM 2004 O O . VAL A 1 256 ? -23.035 1.594 8.530 1.00 93.44 256 VAL A O 1
ATOM 2007 N N . GLU A 1 257 ? -22.929 3.158 6.918 1.00 91.69 257 GLU A N 1
ATOM 2008 C CA . GLU A 1 257 ? -24.364 3.332 6.705 1.00 91.69 257 GLU A CA 1
ATOM 2009 C C . GLU A 1 257 ? -24.743 2.935 5.283 1.00 91.69 257 GLU A C 1
ATOM 2011 O O . GLU A 1 257 ? -24.004 3.172 4.329 1.00 91.69 257 GLU A O 1
ATOM 2016 N N . TYR A 1 258 ? -25.934 2.370 5.120 1.00 89.19 258 TYR A N 1
ATOM 2017 C CA . TYR A 1 258 ? -26.456 2.026 3.806 1.00 89.19 258 TYR A CA 1
ATOM 2018 C C . TYR A 1 258 ? -27.395 3.122 3.314 1.00 89.19 258 TYR A C 1
ATOM 2020 O O . TYR A 1 258 ? -28.352 3.511 3.982 1.00 89.19 258 TYR A O 1
ATOM 2028 N N . SER A 1 259 ? -27.130 3.624 2.109 1.00 86.81 259 SER A N 1
ATOM 2029 C CA . SER A 1 259 ? -28.051 4.535 1.429 1.00 86.81 259 SER A CA 1
ATOM 2030 C C . SER A 1 259 ? -29.399 3.857 1.142 1.00 86.81 259 SER A C 1
ATOM 2032 O O . SER A 1 259 ? -29.501 2.633 1.123 1.00 86.81 259 SER A O 1
ATOM 2034 N N . ARG A 1 260 ? -30.429 4.640 0.784 1.00 86.88 260 ARG A N 1
ATOM 2035 C CA . ARG A 1 260 ? -31.741 4.102 0.355 1.00 86.88 260 ARG A CA 1
ATOM 2036 C C . ARG A 1 260 ? -31.654 3.094 -0.801 1.00 86.88 260 ARG A C 1
ATOM 2038 O O . ARG A 1 260 ? -32.557 2.291 -0.971 1.00 86.88 260 ARG A O 1
ATOM 2045 N N . ARG A 1 261 ? -30.585 3.155 -1.604 1.00 84.56 261 ARG A N 1
ATOM 2046 C CA . ARG A 1 261 ? -30.314 2.237 -2.723 1.00 84.56 261 ARG A CA 1
ATOM 2047 C C . ARG A 1 261 ? -29.440 1.040 -2.321 1.00 84.56 261 ARG A C 1
ATOM 2049 O O . ARG A 1 261 ? -28.897 0.380 -3.194 1.00 84.56 261 ARG A O 1
ATOM 2056 N N . GLY A 1 262 ? -29.217 0.815 -1.026 1.00 82.75 262 GLY A N 1
ATOM 2057 C CA . GLY A 1 262 ? -28.398 -0.287 -0.518 1.00 82.75 262 GLY A CA 1
ATOM 2058 C C . GLY A 1 262 ? -26.888 -0.108 -0.694 1.00 82.75 262 GLY A C 1
ATOM 2059 O O . GLY A 1 262 ? -26.135 -0.996 -0.321 1.00 82.75 262 GLY A O 1
ATOM 2060 N N . ARG A 1 263 ? -26.410 1.028 -1.227 1.00 84.50 263 ARG A N 1
ATOM 2061 C CA . ARG A 1 263 ? -24.962 1.278 -1.340 1.00 84.50 263 ARG A CA 1
ATOM 2062 C C . ARG A 1 263 ? -24.350 1.603 0.023 1.00 84.50 263 ARG A C 1
ATOM 2064 O O . ARG A 1 263 ? -24.881 2.524 0.664 1.00 84.50 263 ARG A O 1
ATOM 2071 N N . PRO A 1 264 ? -23.259 0.930 0.427 1.00 89.19 264 PRO A N 1
ATOM 2072 C CA . PRO A 1 264 ? -22.555 1.243 1.660 1.00 89.19 264 PRO A CA 1
ATOM 2073 C C . PRO A 1 264 ? -21.858 2.603 1.560 1.00 89.19 264 PRO A C 1
ATOM 2075 O O . PRO A 1 264 ? -21.371 3.006 0.501 1.00 89.19 264 PRO A O 1
ATOM 2078 N N . ARG A 1 265 ? -21.835 3.331 2.672 1.00 89.44 265 ARG A N 1
ATOM 2079 C CA . ARG A 1 265 ? -21.110 4.584 2.854 1.00 89.44 265 ARG A CA 1
ATOM 2080 C C . ARG A 1 265 ? -20.354 4.537 4.177 1.00 89.44 265 ARG A C 1
ATOM 2082 O O . ARG A 1 265 ? -21.000 4.338 5.206 1.00 89.44 265 ARG A O 1
ATOM 2089 N N . PRO A 1 266 ? -19.029 4.734 4.184 1.00 91.19 266 PRO A N 1
ATOM 2090 C CA . PRO A 1 266 ? -18.281 4.786 5.428 1.00 91.19 266 PRO A CA 1
ATOM 2091 C C . PRO A 1 266 ? -18.736 5.974 6.285 1.00 91.19 266 PRO A C 1
ATOM 2093 O O . PRO A 1 266 ? -18.844 7.097 5.795 1.00 91.19 266 PRO A O 1
ATOM 2096 N N . THR A 1 267 ? -18.978 5.729 7.570 1.00 91.31 267 THR A N 1
ATOM 2097 C CA . THR A 1 267 ? -19.372 6.759 8.551 1.00 91.31 267 THR A CA 1
ATOM 2098 C C . THR A 1 267 ? -18.317 6.998 9.621 1.00 91.31 267 THR A C 1
ATOM 2100 O O . THR A 1 267 ? -18.325 8.027 10.291 1.00 91.31 267 THR A O 1
ATOM 2103 N N . ALA A 1 268 ? -17.371 6.075 9.765 1.00 93.00 268 ALA A N 1
ATOM 2104 C CA . ALA A 1 268 ? -16.317 6.132 10.766 1.00 93.00 268 ALA A CA 1
ATOM 2105 C C . ALA A 1 268 ? -15.027 6.751 10.200 1.00 93.00 268 ALA A C 1
ATOM 2107 O O . ALA A 1 268 ? -13.976 6.114 10.192 1.00 93.00 268 ALA A O 1
ATOM 2108 N N . ALA A 1 269 ? -15.114 7.994 9.724 1.00 92.88 269 ALA A N 1
ATOM 2109 C CA . ALA A 1 269 ? -13.968 8.823 9.339 1.00 92.88 269 ALA A CA 1
ATOM 2110 C C . ALA A 1 269 ? -13.809 10.002 10.317 1.00 92.88 269 ALA A C 1
ATOM 2112 O O . ALA A 1 269 ? -14.768 10.416 10.965 1.00 92.88 269 ALA A O 1
ATOM 2113 N N . GLY A 1 270 ? -12.599 10.547 10.435 1.00 94.44 270 GLY A N 1
ATOM 2114 C CA . GLY A 1 270 ? -12.293 11.626 11.379 1.00 94.44 270 GLY A CA 1
ATOM 2115 C C . GLY A 1 270 ? -10.999 12.361 11.024 1.00 94.44 270 GLY A C 1
ATOM 2116 O O . GLY A 1 270 ? -10.393 12.026 10.008 1.00 94.44 270 GLY A O 1
ATOM 2117 N N . PRO A 1 271 ? -10.576 13.362 11.816 1.00 95.94 271 PRO A N 1
ATOM 2118 C CA . PRO A 1 271 ? -9.376 14.154 11.528 1.00 95.94 271 PRO A CA 1
ATOM 2119 C C . PRO A 1 271 ? -8.146 13.256 11.385 1.00 95.94 271 PRO A C 1
ATOM 2121 O O . PRO A 1 271 ? -8.034 12.248 12.082 1.00 95.94 271 PRO A O 1
ATOM 2124 N N . LEU A 1 272 ? -7.212 13.589 10.500 1.00 96.62 272 LEU A N 1
ATOM 2125 C CA . LEU A 1 272 ? -6.029 12.755 10.314 1.00 96.62 272 LEU A CA 1
ATOM 2126 C C . LEU A 1 272 ? -5.096 12.890 11.518 1.00 96.62 272 LEU A C 1
ATOM 2128 O O . LEU A 1 272 ? -4.692 13.991 11.884 1.00 96.62 272 LEU A O 1
ATOM 2132 N N . CYS A 1 273 ? -4.688 11.766 12.107 1.00 96.94 273 CYS A N 1
ATOM 2133 C CA . CYS A 1 273 ? -3.490 11.744 12.929 1.00 96.94 273 CYS A CA 1
ATOM 2134 C C . CYS A 1 273 ? -2.608 10.550 12.581 1.00 96.94 273 CYS A C 1
ATOM 2136 O O . CYS A 1 273 ? -3.000 9.389 12.717 1.00 96.94 273 CYS A O 1
ATOM 2138 N N . LEU A 1 274 ? -1.406 10.875 12.115 1.00 96.56 274 LEU A N 1
ATOM 2139 C CA . LEU A 1 274 ? -0.503 9.957 11.447 1.00 96.56 274 LEU A CA 1
ATOM 2140 C C . LEU A 1 274 ? 0.825 9.890 12.198 1.00 96.56 274 LEU A C 1
ATOM 2142 O O . LEU A 1 274 ? 1.521 10.895 12.347 1.00 96.56 274 LEU A O 1
ATOM 2146 N N . ALA A 1 275 ? 1.188 8.691 12.643 1.00 96.88 275 ALA A N 1
ATOM 2147 C CA . ALA A 1 275 ? 2.539 8.381 13.073 1.00 96.88 275 ALA A CA 1
ATOM 2148 C C . ALA A 1 275 ? 3.444 8.269 11.839 1.00 96.88 275 ALA A C 1
ATOM 2150 O O . ALA A 1 275 ? 3.127 7.559 10.884 1.00 96.88 275 ALA A O 1
ATOM 2151 N N . LYS A 1 276 ? 4.577 8.964 11.854 1.00 95.56 276 LYS A N 1
ATOM 2152 C CA . LYS A 1 276 ? 5.565 8.985 10.776 1.00 95.56 276 LYS A CA 1
ATOM 2153 C C . LYS A 1 276 ? 6.945 8.697 11.335 1.00 95.56 276 LYS A C 1
ATOM 2155 O O . LYS A 1 276 ? 7.243 9.016 12.486 1.00 95.56 276 LYS A O 1
ATOM 2160 N N . HIS A 1 277 ? 7.806 8.114 10.513 1.00 95.31 277 HIS A N 1
ATOM 2161 C CA . HIS A 1 277 ? 9.233 8.105 10.803 1.00 95.31 277 HIS A CA 1
ATOM 2162 C C . HIS A 1 277 ? 9.759 9.542 10.896 1.00 95.31 277 HIS A C 1
ATOM 2164 O O . HIS A 1 277 ? 9.213 10.446 10.265 1.00 95.31 277 HIS A O 1
ATOM 2170 N N . LYS A 1 278 ? 10.829 9.752 11.668 1.00 93.50 278 LYS A N 1
ATOM 2171 C CA . LYS A 1 278 ? 11.554 11.029 11.643 1.00 93.50 278 LYS A CA 1
ATOM 2172 C C . LYS A 1 278 ? 12.149 11.251 10.257 1.00 93.50 278 LYS A C 1
ATOM 2174 O O . LYS A 1 278 ? 12.506 10.275 9.588 1.00 93.50 278 LYS A O 1
ATOM 2179 N N . ASP A 1 279 ? 12.325 12.509 9.872 1.00 86.19 279 ASP A N 1
ATOM 2180 C CA . ASP A 1 279 ? 13.001 12.853 8.621 1.00 86.19 279 ASP A CA 1
ATOM 2181 C C . ASP A 1 279 ? 14.352 12.125 8.515 1.00 86.19 279 ASP A C 1
ATOM 2183 O O . ASP A 1 279 ? 15.036 11.914 9.519 1.00 86.19 279 ASP A O 1
ATOM 2187 N N . LEU A 1 280 ? 14.710 11.701 7.298 1.00 82.81 280 LEU A N 1
ATOM 2188 C CA . LEU A 1 280 ? 15.929 10.937 6.973 1.00 82.81 280 LEU A CA 1
ATOM 2189 C C . LEU A 1 280 ? 15.996 9.493 7.510 1.00 82.81 280 LEU A C 1
ATOM 2191 O O . LEU A 1 280 ? 16.967 8.791 7.232 1.00 82.81 280 LEU A O 1
ATOM 2195 N N . THR A 1 281 ? 14.980 9.002 8.225 1.00 89.12 281 THR A N 1
ATOM 2196 C CA . THR A 1 281 ? 14.963 7.601 8.681 1.00 89.12 281 THR A CA 1
ATOM 2197 C C . THR A 1 281 ? 14.763 6.645 7.503 1.00 89.12 281 THR A C 1
ATOM 2199 O O . THR A 1 281 ? 13.806 6.769 6.731 1.00 89.12 281 THR A O 1
ATOM 2202 N N . ASP A 1 282 ? 15.629 5.637 7.381 1.00 90.06 282 ASP A N 1
ATOM 2203 C CA . ASP A 1 282 ? 15.441 4.572 6.398 1.00 90.06 282 ASP A CA 1
ATOM 2204 C C . ASP A 1 282 ? 14.454 3.516 6.909 1.00 90.06 282 ASP A C 1
ATOM 2206 O O . ASP A 1 282 ? 14.793 2.644 7.704 1.00 90.06 282 ASP A O 1
ATOM 2210 N N . ARG A 1 283 ? 13.227 3.575 6.390 1.00 89.94 283 ARG A N 1
ATOM 2211 C CA . ARG A 1 283 ? 12.144 2.618 6.654 1.00 89.94 283 ARG A CA 1
ATOM 2212 C C . ARG A 1 283 ? 12.517 1.149 6.381 1.00 89.94 283 ARG A C 1
ATOM 2214 O O . ARG A 1 283 ? 11.908 0.250 6.952 1.00 89.94 283 ARG A O 1
ATOM 2221 N N . ARG A 1 284 ? 13.516 0.866 5.537 1.00 89.88 284 ARG A N 1
ATOM 2222 C CA . ARG A 1 284 ? 13.986 -0.517 5.303 1.00 89.88 284 ARG A CA 1
ATOM 2223 C C . ARG A 1 284 ? 14.617 -1.142 6.551 1.00 89.88 284 ARG A C 1
ATOM 2225 O O . ARG A 1 284 ? 14.739 -2.358 6.624 1.00 89.88 284 ARG A O 1
ATOM 2232 N N . LEU A 1 285 ? 14.984 -0.312 7.525 1.00 91.88 285 LEU A N 1
ATOM 2233 C CA . LEU A 1 285 ? 15.553 -0.713 8.807 1.00 91.88 285 LEU A CA 1
ATOM 2234 C C . LEU A 1 285 ? 14.479 -0.905 9.891 1.00 91.88 285 LEU A C 1
ATOM 2236 O O . LEU A 1 285 ? 14.810 -1.139 11.050 1.00 91.88 285 LEU A O 1
ATOM 2240 N N . ASP A 1 286 ? 13.185 -0.833 9.552 1.00 93.81 286 ASP A N 1
ATOM 2241 C CA . ASP A 1 286 ? 12.100 -1.053 10.519 1.00 93.81 286 ASP A CA 1
ATOM 2242 C C . ASP A 1 286 ? 12.238 -2.416 11.220 1.00 93.81 286 ASP A C 1
ATOM 2244 O O . ASP A 1 286 ? 12.040 -2.521 12.431 1.00 93.81 286 ASP A O 1
ATOM 2248 N N . ASP A 1 287 ? 12.681 -3.447 10.496 1.00 92.56 287 ASP A N 1
ATOM 2249 C CA . ASP A 1 287 ? 12.873 -4.794 11.042 1.00 92.56 287 ASP A CA 1
ATOM 2250 C C . ASP A 1 287 ? 14.049 -4.891 12.047 1.00 92.56 287 ASP A C 1
ATOM 2252 O O . ASP A 1 287 ? 14.135 -5.877 12.798 1.00 92.56 287 ASP A O 1
ATOM 2256 N N . ASP A 1 288 ? 14.939 -3.886 12.104 1.00 93.44 288 ASP A N 1
ATOM 2257 C CA . ASP A 1 288 ? 16.074 -3.782 13.044 1.00 93.44 288 ASP A CA 1
ATOM 2258 C C . ASP A 1 288 ? 15.656 -3.394 14.458 1.00 93.44 288 ASP A C 1
ATOM 2260 O O . ASP A 1 288 ? 16.391 -3.644 15.420 1.00 93.44 288 ASP A O 1
ATOM 2264 N N . PHE A 1 289 ? 14.447 -2.862 14.641 1.00 95.56 289 PHE A N 1
ATOM 2265 C CA . PHE A 1 289 ? 13.959 -2.596 15.984 1.00 95.56 289 PHE A CA 1
ATOM 2266 C C . PHE A 1 289 ? 13.713 -3.914 16.740 1.00 95.56 289 PHE A C 1
ATOM 2268 O O . PHE A 1 289 ? 13.000 -4.801 16.261 1.00 95.56 289 PHE A O 1
ATOM 2275 N N . PRO A 1 290 ? 14.227 -4.066 17.976 1.00 95.06 290 PRO A N 1
ATOM 2276 C CA . PRO A 1 290 ? 14.124 -5.327 18.713 1.00 95.06 290 PRO A CA 1
ATOM 2277 C C . PRO A 1 290 ? 12.692 -5.638 19.167 1.00 95.06 290 PRO A C 1
ATOM 2279 O O . PRO A 1 290 ? 12.375 -6.791 19.442 1.00 95.06 290 PRO A O 1
ATOM 2282 N N . SER A 1 291 ? 11.821 -4.629 19.254 1.00 95.69 291 SER A N 1
ATOM 2283 C CA . SER A 1 291 ? 10.403 -4.802 19.562 1.00 95.69 291 SER A CA 1
ATOM 2284 C C . SER A 1 291 ? 9.564 -3.663 18.994 1.00 95.69 291 SER A C 1
ATOM 2286 O O . SER A 1 291 ? 10.044 -2.530 18.873 1.00 95.69 291 SER A O 1
ATOM 2288 N N . PHE A 1 292 ? 8.275 -3.937 18.773 1.00 96.88 292 PHE A N 1
ATOM 2289 C CA . PHE A 1 292 ? 7.298 -2.926 18.371 1.00 96.88 292 PHE A CA 1
ATOM 2290 C C . PHE A 1 292 ? 7.295 -1.704 19.304 1.00 96.88 292 PHE A C 1
ATOM 2292 O O . PHE A 1 292 ? 7.196 -0.573 18.849 1.00 96.88 292 PHE A O 1
ATOM 2299 N N . ARG A 1 293 ? 7.470 -1.891 20.621 1.00 96.88 293 ARG A N 1
ATOM 2300 C CA . ARG A 1 293 ? 7.512 -0.768 21.574 1.00 96.88 293 ARG A CA 1
ATOM 2301 C C . ARG A 1 293 ? 8.670 0.193 21.291 1.00 96.88 293 ARG A C 1
ATOM 2303 O O . ARG A 1 293 ? 8.498 1.397 21.462 1.00 96.88 293 ARG A O 1
ATOM 2310 N N . LYS A 1 294 ? 9.850 -0.316 20.908 1.00 97.06 294 LYS A N 1
ATOM 2311 C CA . LYS A 1 294 ? 10.986 0.547 20.540 1.00 97.06 294 LYS A CA 1
ATOM 2312 C C . LYS A 1 294 ? 10.750 1.220 19.190 1.00 97.06 294 LYS A C 1
ATOM 2314 O O . LYS A 1 294 ? 11.042 2.404 19.078 1.00 97.06 294 LYS A O 1
ATOM 2319 N N . PHE A 1 295 ? 10.179 0.490 18.232 1.00 97.31 295 PHE A N 1
ATOM 2320 C CA . PHE A 1 295 ? 9.771 1.037 16.941 1.00 97.31 295 PHE A CA 1
ATOM 2321 C C . PHE A 1 295 ? 8.752 2.174 17.099 1.00 97.31 295 PHE A C 1
ATOM 2323 O O . PHE A 1 295 ? 9.022 3.296 16.710 1.00 97.31 295 PHE A O 1
ATOM 2330 N N . ASN A 1 296 ? 7.631 1.952 17.786 1.00 97.19 296 ASN A N 1
ATOM 2331 C CA . ASN A 1 296 ? 6.591 2.970 17.961 1.00 97.19 296 ASN A CA 1
ATOM 2332 C C . ASN A 1 296 ? 7.101 4.232 18.691 1.00 97.19 296 ASN A C 1
ATOM 2334 O O . ASN A 1 296 ? 6.652 5.337 18.419 1.00 97.19 296 ASN A O 1
ATOM 2338 N N . ARG A 1 297 ? 8.084 4.093 19.593 1.00 96.31 297 ARG A N 1
ATOM 2339 C CA . ARG A 1 297 ? 8.737 5.234 20.264 1.00 96.31 297 ARG A CA 1
ATOM 2340 C C . ARG A 1 297 ? 9.646 6.060 19.353 1.00 96.31 297 ARG A C 1
ATOM 2342 O O . ARG A 1 297 ? 9.993 7.175 19.733 1.00 96.31 297 ARG A O 1
ATOM 2349 N N . SER A 1 298 ? 10.090 5.517 18.220 1.00 96.31 298 SER A N 1
ATOM 2350 C CA . SER A 1 298 ? 10.910 6.261 17.259 1.00 96.31 298 SER A CA 1
ATOM 2351 C C . SER A 1 298 ? 10.066 7.163 16.352 1.00 96.31 298 SER A C 1
ATOM 2353 O O . SER A 1 298 ? 10.605 8.118 15.793 1.00 96.31 298 SER A O 1
ATOM 2355 N N . LEU A 1 299 ? 8.761 6.891 16.249 1.00 97.00 299 LEU A N 1
ATOM 2356 C CA . LEU A 1 299 ? 7.819 7.621 15.407 1.00 97.00 299 LEU A CA 1
ATOM 2357 C C . LEU A 1 299 ? 7.426 8.978 16.012 1.00 97.00 299 LEU A C 1
ATOM 2359 O O . LEU A 1 299 ? 7.393 9.159 17.231 1.00 97.00 299 LEU A O 1
ATOM 2363 N N . ILE A 1 300 ? 7.077 9.921 15.139 1.00 96.38 300 ILE A N 1
ATOM 2364 C CA . ILE A 1 300 ? 6.502 11.229 15.467 1.00 96.38 300 ILE A CA 1
ATOM 2365 C C . ILE A 1 300 ? 5.041 11.233 15.022 1.00 96.38 300 ILE A C 1
ATOM 2367 O O . ILE A 1 300 ? 4.737 10.846 13.898 1.00 96.38 300 ILE A O 1
ATOM 2371 N N . TYR A 1 301 ? 4.136 11.682 15.889 1.00 94.94 301 TYR A N 1
ATOM 2372 C CA . TYR A 1 301 ? 2.722 11.835 15.550 1.00 94.94 301 TYR A CA 1
ATOM 2373 C C . TYR A 1 301 ? 2.457 13.249 15.039 1.00 94.94 301 TYR A C 1
ATOM 2375 O O . TYR A 1 301 ? 2.777 14.228 15.712 1.00 94.94 301 TYR A O 1
ATOM 2383 N N . THR A 1 302 ? 1.838 13.348 13.867 1.00 95.31 302 THR A N 1
ATOM 2384 C CA . THR A 1 302 ? 1.336 14.600 13.298 1.00 95.31 302 THR A CA 1
ATOM 2385 C C . THR A 1 302 ? -0.177 14.488 13.182 1.00 95.31 302 THR A C 1
ATOM 2387 O O . THR A 1 302 ? -0.669 13.655 12.420 1.00 95.31 302 THR A O 1
ATOM 2390 N N . CYS A 1 303 ? -0.906 15.297 13.949 1.00 94.88 303 CYS A N 1
ATOM 2391 C CA . CYS A 1 303 ? -2.363 15.351 13.898 1.00 94.88 303 CYS A CA 1
ATOM 2392 C C . CYS A 1 303 ? -2.828 16.676 13.289 1.00 94.88 303 CYS A C 1
ATOM 2394 O O . CYS A 1 303 ? -2.253 17.721 13.585 1.00 94.88 303 CYS A O 1
ATOM 2396 N N . GLU A 1 304 ? -3.884 16.631 12.484 1.00 92.44 304 GLU A N 1
ATOM 2397 C CA . GLU A 1 304 ? -4.626 17.820 12.075 1.00 92.44 304 GLU A CA 1
ATOM 2398 C C . GLU A 1 304 ? -5.286 18.472 13.294 1.00 92.44 304 GLU A C 1
ATOM 2400 O O . GLU A 1 304 ? -5.786 17.789 14.196 1.00 92.44 304 GLU A O 1
ATOM 2405 N N . GLU A 1 305 ? -5.294 19.804 13.319 1.00 80.00 305 GLU A N 1
ATOM 2406 C CA . GLU A 1 305 ? -6.042 20.544 14.326 1.00 80.00 305 GLU A CA 1
ATOM 2407 C C . GLU A 1 305 ? -7.536 20.288 14.128 1.00 80.00 305 GLU A C 1
ATOM 2409 O O . GLU A 1 305 ? -8.090 20.461 13.040 1.00 80.00 305 GLU A O 1
ATOM 2414 N N . VAL A 1 306 ? -8.209 19.866 15.197 1.00 64.81 306 VAL A N 1
ATOM 2415 C CA . VAL A 1 306 ? -9.663 19.748 15.183 1.00 64.81 306 VAL A CA 1
ATOM 2416 C C . VAL A 1 306 ? -10.212 21.168 15.196 1.00 64.81 306 VAL A C 1
ATOM 2418 O O . VAL A 1 306 ? -10.225 21.812 16.243 1.00 64.81 306 VAL A O 1
ATOM 2421 N N . GLN A 1 307 ? -10.661 21.668 14.043 1.00 47.84 307 GLN A N 1
ATOM 2422 C CA . GLN A 1 307 ? -11.480 22.874 14.014 1.00 47.84 307 GLN A CA 1
ATOM 2423 C C . GLN A 1 307 ? -12.772 22.571 14.773 1.00 47.84 307 GLN A C 1
ATOM 2425 O O . GLN A 1 307 ? -13.707 21.965 14.251 1.00 47.84 307 GLN A O 1
ATOM 2430 N N . HIS A 1 308 ? -12.815 22.965 16.042 1.00 41.69 308 HIS A N 1
ATOM 2431 C CA . HIS A 1 308 ? -14.066 23.082 16.761 1.00 41.69 308 HIS A CA 1
ATOM 2432 C C . HIS A 1 308 ? -14.834 24.224 16.103 1.00 41.69 308 HIS A C 1
ATOM 2434 O O . HIS A 1 308 ? -14.566 25.393 16.371 1.00 41.69 308 HIS A O 1
ATOM 2440 N N . GLY A 1 309 ? -15.753 23.884 15.198 1.00 37.47 309 GLY A N 1
ATOM 2441 C CA . GLY A 1 309 ? -16.755 24.821 14.720 1.00 37.47 309 GLY A CA 1
ATOM 2442 C C . GLY A 1 309 ? -17.522 25.344 15.927 1.00 37.47 309 GLY A C 1
ATOM 2443 O O . GLY A 1 309 ? -18.362 24.645 16.489 1.00 37.47 309 GLY A O 1
ATOM 2444 N N . VAL A 1 310 ? -17.186 26.554 16.368 1.00 33.72 310 VAL A N 1
ATOM 2445 C CA . VAL A 1 310 ? -18.025 27.322 17.278 1.00 33.72 310 VAL A CA 1
ATOM 2446 C C . VAL A 1 310 ? -19.214 27.770 16.436 1.00 33.72 310 VAL A C 1
ATOM 2448 O O . VAL A 1 310 ? -19.176 28.818 15.797 1.00 33.72 310 VAL A O 1
ATOM 2451 N N . GLU A 1 311 ? -20.265 26.952 16.384 1.00 35.50 311 GLU A N 1
ATOM 2452 C CA . GLU A 1 311 ? -21.592 27.469 16.067 1.00 35.50 311 GLU A CA 1
ATOM 2453 C C . GLU A 1 311 ? -21.958 28.435 17.196 1.00 35.50 311 GLU A C 1
ATOM 2455 O O . GLU A 1 311 ? -22.354 28.034 18.289 1.00 35.50 311 GLU A O 1
ATOM 2460 N N . ASN A 1 312 ? -21.754 29.730 16.949 1.00 33.03 312 ASN A N 1
ATOM 2461 C CA . ASN A 1 312 ? -22.350 30.774 17.764 1.00 33.03 312 ASN A CA 1
ATOM 2462 C C . ASN A 1 312 ? -23.875 30.638 17.642 1.00 33.03 312 ASN A C 1
ATOM 2464 O O . ASN A 1 312 ? -24.398 30.771 16.534 1.00 33.03 312 ASN A O 1
ATOM 2468 N N . PRO A 1 313 ? -24.619 30.426 18.741 1.00 41.12 313 PRO A N 1
ATOM 2469 C CA . PRO A 1 313 ? -26.070 30.454 18.706 1.00 41.12 313 PRO A CA 1
ATOM 2470 C C . PRO A 1 313 ? -26.526 31.917 18.672 1.00 41.12 313 PRO A C 1
ATOM 2472 O O . PRO A 1 313 ? -26.939 32.469 19.688 1.00 41.12 313 PRO A O 1
ATOM 2475 N N . ARG A 1 314 ? -26.392 32.571 17.515 1.00 42.97 314 ARG A N 1
ATOM 2476 C CA . ARG A 1 314 ? -27.049 33.844 17.187 1.00 42.97 314 ARG A CA 1
ATOM 2477 C C . ARG A 1 314 ? -27.333 33.891 15.690 1.00 42.97 314 ARG A C 1
ATOM 2479 O O . ARG A 1 314 ? -26.497 34.347 14.924 1.00 42.97 314 ARG A O 1
ATOM 2486 N N . ASP A 1 315 ? -28.454 33.285 15.314 1.00 41.12 315 ASP A N 1
ATOM 2487 C CA . ASP A 1 315 ? -29.482 33.873 14.441 1.00 41.12 315 ASP A CA 1
ATOM 2488 C C . ASP A 1 315 ? -30.460 32.774 13.997 1.00 41.12 315 ASP A C 1
ATOM 2490 O O . ASP A 1 315 ? -30.278 32.084 12.991 1.00 41.12 315 ASP A O 1
ATOM 2494 N N . ARG A 1 316 ? -31.510 32.605 14.803 1.00 37.00 316 ARG A N 1
ATOM 2495 C CA . ARG A 1 316 ? -32.850 32.197 14.378 1.00 37.00 316 ARG A CA 1
ATOM 2496 C C . ARG A 1 316 ? -33.860 33.013 15.162 1.00 37.00 316 ARG A C 1
ATOM 2498 O O . ARG A 1 316 ? -33.608 33.209 16.373 1.00 37.00 316 ARG A O 1
#

Sequence (316 aa):
MAFGISGSTEKSQMLGSDVTVAYLDGYRGFASDYNVTALTPCVRVLGQYKGVCKDELVGGQDSNQMHTASRDNGINIITFRRSLISPDPGDQPYPTEGSIYVIWAMGRLDHNKEPTFHDIYPKTDIRVELGRNESSSNCFSFTRSDTQLREPWAKGQIYDKTIRTFKAYLGPSGGKRGYQGATGQTSTSLAWYINGLLAPELWLRRGLTYSFRVYGGNNPHSAEFYHPLIITDEPHGGFDRLSDEAQSKVRVLTGVEYSRRGRPRPTAAGPLCLAKHKDLTDRRLDDDFPSFRKFNRSLIYTCEEVQHGVENPRDR

Secondary structure (DSSP, 8-state):
-EEEE-S-SSS--STT-EEEEEEEETTEEEEEEEEESSSSBSEEETTEEESEEEGGGGT-----EEEEEEEETTEEEEEEE--SS-S-TTSPP--SSSEEEEEEEEEEE-TTS-EEEEEE--SS-EEEESS-SS---------------PPPPPPPEE--TT--EEEEEEEE--TTTTHHHHHSS---SEEEEETTEES-EE---TT---EEEEES---TT-SSS-----EES-TT--GGGS-HHHHTTS-EEESEEE-TTS-EEE------EEEEPPTT--GGGGGGSSSHHHHHHH-EEEE-------------

Radius of gyration: 22.22 Å; chains: 1; bounding box: 60×57×61 Å